Protein AF-A0A950W3W4-F1 (afdb_monomer)

pLDDT: mean 96.49, std 4.79, range [56.97, 98.94]

Radius of gyration: 19.3 Å; Cα contacts (8 Å, |Δi|>4): 597; chains: 1; bounding box: 73×34×59 Å

Sequence (271 aa):
MTRRLAVRKTYKLWIGGAFVRSESGRYDEADGVNFPRASRKDVRDAVAAARGAAAPWAARTPYNRGQILYRAAEALESRADSMRAPRDEVDACVDVLLHYAGWTDKLQPVLGGVNPVAAPFLSFSLPEPTGVVGVVAPDAPALLGLIAELAPTLAAGNVAVAIVSESEPLVGLDLAEVLGVSDVPGGVVNLLSGRRAELATALGAHRDLNAIVDAGADAELSAELDRLAAETIKRVRHGDAATSYDAAVGDALERMEAVTELKTAWHPVGA

Secondary structure (DSSP, 8-state):
---PPP------EEETTEEE--TT--EEEETTEEEE---HHHHHHHHHHHHHHHHHHHTS-HHHHHHHHHHHHHHHHTTGGGSSS-HHHHHHHHHHHHHHHHHTTTHHHHH-EEEP-SSSEEEEEEEEE-SEEEEE--SSSHHHHHHHHHHHHHHTT-EEEEE--SSSHHHHHHHHHHHHTTTPPTTSEEEE-S-HHHHHHHHHT-TT--EEEE-S--HHHHHHHHHHHHTTT-EEEE-PPP-SHHHHHTTHHHHHHTTEEEEEEEEE---

Foldseek 3Di:
DPDDDDDADEFAWAAQLDGHAAPVNDWDDDPRYIYHAHALVLLVRLLVSQQVCQVVLLPDQLLVLLQLLLLLLVLLVVCLVVAPAPSQLSPLLSLLSNLLSVCLNVLFVVVKDFDDDPAQWGKIKGWGFLEEEEEEFAQPPQQNSQSLLLSLNSSLRYAYEYEGHQNCLVNVSVSSVSSSRSPNGGSSYIYHYHDSLRSLLSNLLDLSHQEYEYQHPDPVSLVSSVVSCVVNVHQYHYDHRQNGSCSSCVCSSVSNVSRIDMDMDIHRHDD

Nearest PDB structures (foldseek):
  6mvs-assembly1_A  TM=8.750E-01  e=1.972E-22  Loktanella sp. 3ANDIMAR09
  4pxl-assembly1_A  TM=9.244E-01  e=1.105E-17  Zea mays
  5abm-assembly1_C  TM=9.101E-01  e=5.291E-18  Ovis aries
  2onm-assembly1_D  TM=9.301E-01  e=1.238E-17  Homo sapiens
  7swk-assembly1_A  TM=9.152E-01  e=2.442E-17  Klebsiella pneumoniae subsp. pneumoniae HS11286

Structure (mmCIF, N/CA/C/O backbone):
data_AF-A0A950W3W4-F1
#
_entry.id   AF-A0A950W3W4-F1
#
loop_
_atom_site.group_PDB
_atom_site.id
_atom_site.type_symbol
_atom_site.label_atom_id
_atom_site.label_alt_id
_atom_site.label_comp_id
_atom_site.label_asym_id
_atom_site.label_entity_id
_atom_site.label_seq_id
_atom_site.pdbx_PDB_ins_code
_atom_site.Cartn_x
_atom_site.Cartn_y
_atom_site.Cartn_z
_atom_site.occupancy
_atom_site.B_iso_or_equiv
_atom_site.auth_seq_id
_atom_site.auth_comp_id
_atom_site.auth_asym_id
_atom_site.auth_atom_id
_atom_site.pdbx_PDB_model_num
ATOM 1 N N . MET A 1 1 ? -43.001 7.353 22.421 1.00 56.97 1 MET A N 1
ATOM 2 C CA . MET A 1 1 ? -41.867 7.164 21.492 1.00 56.97 1 MET A CA 1
ATOM 3 C C . MET A 1 1 ? -41.103 5.921 21.915 1.00 56.97 1 MET A C 1
ATOM 5 O O . MET A 1 1 ? -40.529 5.910 22.996 1.00 56.97 1 MET A O 1
ATOM 9 N N . THR A 1 2 ? -41.164 4.847 21.131 1.00 62.41 2 THR A N 1
ATOM 10 C CA . THR A 1 2 ? -40.368 3.632 21.357 1.00 62.41 2 THR A CA 1
ATOM 11 C C . THR A 1 2 ? -38.890 3.960 21.141 1.00 62.41 2 THR A C 1
ATOM 13 O O . THR A 1 2 ? -38.507 4.470 20.090 1.00 62.41 2 THR A O 1
ATOM 16 N N . ARG A 1 3 ? -38.056 3.732 22.162 1.00 78.88 3 ARG A N 1
ATOM 17 C CA . ARG A 1 3 ? -36.614 4.011 22.117 1.00 78.88 3 ARG A CA 1
ATOM 18 C C . ARG A 1 3 ? -35.973 3.039 21.121 1.00 78.88 3 ARG A C 1
ATOM 20 O O . ARG A 1 3 ? -35.852 1.854 21.417 1.00 78.88 3 ARG A O 1
ATOM 27 N N . ARG A 1 4 ? -35.630 3.519 19.921 1.00 84.19 4 ARG A N 1
ATOM 28 C CA . ARG A 1 4 ? -34.949 2.716 18.894 1.00 84.19 4 ARG A CA 1
ATOM 29 C C . ARG A 1 4 ? -33.634 2.187 19.469 1.00 84.19 4 ARG A C 1
ATOM 31 O O . ARG A 1 4 ? -32.815 2.969 19.946 1.00 84.19 4 ARG A O 1
ATOM 38 N N . LEU A 1 5 ? -33.440 0.872 19.416 1.00 86.69 5 LEU A N 1
ATOM 39 C CA . LEU A 1 5 ? -32.172 0.245 19.780 1.00 86.69 5 LEU A CA 1
ATOM 40 C C . LEU A 1 5 ? -31.129 0.558 18.703 1.00 86.69 5 LEU A C 1
ATOM 42 O O . LEU A 1 5 ? -31.398 0.420 17.509 1.00 86.69 5 LEU A O 1
ATOM 46 N N . ALA A 1 6 ? -29.948 1.003 19.127 1.00 85.06 6 ALA A N 1
ATOM 47 C CA . ALA A 1 6 ? -28.841 1.262 18.220 1.00 85.06 6 ALA A CA 1
ATOM 48 C C . ALA A 1 6 ? -28.194 -0.065 17.800 1.00 85.06 6 ALA A C 1
ATOM 50 O O . ALA A 1 6 ? -27.749 -0.833 18.651 1.00 85.06 6 ALA A O 1
ATOM 51 N N . VAL A 1 7 ? -28.118 -0.317 16.492 1.00 86.94 7 VAL A N 1
ATOM 52 C CA . VAL A 1 7 ? -27.315 -1.406 15.920 1.00 86.94 7 VAL A CA 1
ATOM 53 C C . VAL A 1 7 ? -25.994 -0.793 15.480 1.00 86.94 7 VAL A C 1
ATOM 55 O O . VAL A 1 7 ? -25.963 -0.004 14.538 1.00 86.94 7 VAL A O 1
ATOM 58 N N . ARG A 1 8 ? -24.918 -1.092 16.210 1.00 85.94 8 ARG A N 1
ATOM 59 C CA . ARG A 1 8 ? -23.593 -0.515 15.955 1.00 85.94 8 ARG A CA 1
ATOM 60 C C . ARG A 1 8 ? -22.815 -1.359 14.943 1.00 85.94 8 ARG A C 1
ATOM 62 O O . ARG A 1 8 ? -22.915 -2.585 14.952 1.00 85.94 8 ARG A O 1
ATOM 69 N N . LYS A 1 9 ? -22.031 -0.698 14.087 1.00 88.12 9 LYS A N 1
ATOM 70 C CA . LYS A 1 9 ? -21.108 -1.353 13.147 1.00 88.12 9 LYS A CA 1
ATOM 71 C C . LYS A 1 9 ? -20.027 -2.098 13.937 1.00 88.12 9 LYS A C 1
ATOM 73 O O . LYS A 1 9 ? -19.522 -1.595 14.935 1.00 88.12 9 LYS A O 1
ATOM 78 N N . THR A 1 10 ? -19.671 -3.294 13.479 1.00 90.00 10 THR A N 1
ATOM 79 C CA . THR A 1 10 ? -18.470 -4.005 13.933 1.00 90.00 10 THR A CA 1
ATOM 80 C C . THR A 1 10 ? -17.499 -4.049 12.773 1.00 90.00 10 THR A C 1
ATOM 82 O O . THR A 1 10 ? -17.796 -4.653 11.735 1.00 90.00 10 THR A O 1
ATOM 85 N N . TYR A 1 11 ? -16.361 -3.392 12.956 1.00 96.75 11 TYR A N 1
ATOM 86 C CA . TYR A 1 11 ? -15.310 -3.351 11.958 1.00 96.75 11 TYR A CA 1
ATOM 87 C C . TYR A 1 11 ? -14.631 -4.717 11.830 1.00 96.75 11 TYR A C 1
ATOM 89 O O . TYR A 1 11 ? -14.693 -5.570 12.720 1.00 96.75 11 TYR A O 1
ATOM 97 N N . LYS A 1 12 ? -14.022 -4.938 10.671 1.00 98.00 12 LYS A N 1
ATOM 98 C CA . LYS A 1 12 ? -13.343 -6.175 10.289 1.00 98.00 12 LYS A CA 1
ATOM 99 C C . LYS A 1 12 ? -12.020 -5.816 9.625 1.00 98.00 12 LYS A C 1
ATOM 101 O O . LYS A 1 12 ? -11.875 -4.699 9.141 1.00 98.00 12 LYS A O 1
ATOM 106 N N . LEU A 1 13 ? -11.089 -6.760 9.604 1.00 98.62 13 LEU A N 1
ATOM 107 C CA . LEU A 1 13 ? -9.874 -6.644 8.808 1.00 98.62 13 LEU A CA 1
ATOM 108 C C . LEU A 1 13 ? -10.253 -6.759 7.329 1.00 98.62 13 LEU A C 1
ATOM 110 O O . LEU A 1 13 ? -11.270 -7.378 6.997 1.00 98.62 13 LEU A O 1
ATOM 114 N N . TRP A 1 14 ? -9.425 -6.208 6.451 1.00 98.75 14 TRP A N 1
ATOM 115 C CA . TRP A 1 14 ? -9.571 -6.379 5.009 1.00 98.75 14 TRP A CA 1
ATOM 116 C C . TRP A 1 14 ? -8.462 -7.299 4.519 1.00 98.75 14 TRP A C 1
ATOM 118 O O . TRP A 1 14 ? -7.305 -6.895 4.475 1.00 98.75 14 TRP A O 1
ATOM 128 N N . ILE A 1 15 ? -8.784 -8.552 4.209 1.00 98.81 15 ILE A N 1
ATOM 129 C CA . ILE A 1 15 ? -7.789 -9.549 3.792 1.00 98.81 15 ILE A CA 1
ATOM 130 C C . ILE A 1 15 ? -8.336 -10.308 2.591 1.00 98.81 15 ILE A C 1
ATOM 132 O O . ILE A 1 15 ? -9.473 -10.779 2.614 1.00 98.81 15 ILE A O 1
ATOM 136 N N . GLY A 1 16 ? -7.540 -10.417 1.526 1.00 98.31 16 GLY A N 1
ATOM 137 C CA . GLY A 1 16 ? -7.924 -11.193 0.346 1.00 98.31 16 GLY A CA 1
ATOM 138 C C . GLY A 1 16 ? -9.155 -10.650 -0.388 1.00 98.31 16 GLY A C 1
ATOM 139 O O . GLY A 1 16 ? -9.820 -11.405 -1.088 1.00 98.31 16 GLY A O 1
ATOM 140 N N . GLY A 1 17 ? -9.478 -9.360 -0.231 1.00 98.00 17 GLY A N 1
ATOM 141 C CA . GLY A 1 17 ? -10.684 -8.758 -0.813 1.00 98.00 17 GLY A CA 1
ATOM 142 C C . GLY A 1 17 ? -11.970 -9.017 -0.020 1.00 98.00 17 GLY A C 1
ATOM 143 O O . GLY A 1 17 ? -13.062 -8.871 -0.565 1.00 98.00 17 GLY A O 1
ATOM 144 N N . ALA A 1 18 ? -11.861 -9.438 1.243 1.00 98.12 18 ALA A N 1
ATOM 145 C CA . ALA A 1 18 ? -13.003 -9.717 2.103 1.00 98.12 18 ALA A CA 1
ATOM 146 C C . ALA A 1 18 ? -12.864 -9.071 3.487 1.00 98.12 18 ALA A C 1
ATOM 148 O O . ALA A 1 18 ? -11.771 -8.929 4.038 1.00 98.12 18 ALA A O 1
ATOM 149 N N . PHE A 1 19 ? -14.014 -8.751 4.084 1.00 98.25 19 PHE A N 1
ATOM 150 C CA . PHE A 1 19 ? -14.111 -8.313 5.473 1.00 98.25 19 PHE A CA 1
ATOM 151 C C . PHE A 1 19 ? -14.060 -9.522 6.417 1.00 98.25 19 PHE A C 1
ATOM 153 O O . PHE A 1 19 ? -15.062 -10.228 6.583 1.00 98.25 19 PHE A O 1
ATOM 160 N N . VAL A 1 20 ? -12.924 -9.739 7.079 1.00 97.81 20 VAL A N 1
ATOM 161 C CA . VAL A 1 20 ? -12.684 -10.904 7.947 1.00 97.81 20 VAL A CA 1
ATOM 162 C C . VAL A 1 20 ? -12.530 -10.517 9.419 1.00 97.81 20 VAL A C 1
ATOM 164 O O . VAL A 1 20 ? -12.106 -9.417 9.769 1.00 97.81 20 VAL A O 1
ATOM 167 N N . ARG A 1 21 ? -12.912 -11.420 10.323 1.00 97.06 21 ARG A N 1
ATOM 168 C CA . ARG A 1 21 ? -12.632 -11.245 11.757 1.00 97.06 21 ARG A CA 1
ATOM 169 C C . ARG A 1 21 ? -11.159 -11.562 12.024 1.00 97.06 21 ARG A C 1
ATOM 171 O O . ARG A 1 21 ? -10.604 -12.404 11.330 1.00 97.06 21 ARG A O 1
ATOM 178 N N . SER A 1 22 ? -10.578 -10.932 13.047 1.00 97.00 22 SER A N 1
ATOM 179 C CA . SER A 1 22 ? -9.282 -11.360 13.595 1.00 97.00 22 SER A CA 1
ATOM 180 C C . SER A 1 22 ? -9.388 -12.814 14.046 1.00 97.00 22 SER A C 1
ATOM 182 O O . SER A 1 22 ? -10.348 -13.171 14.740 1.00 97.00 22 SER A O 1
ATOM 184 N N . GLU A 1 23 ? -8.421 -13.641 13.668 1.00 95.56 23 GLU A N 1
ATOM 185 C CA . GLU A 1 23 ? -8.397 -15.057 14.029 1.00 95.56 23 GLU A CA 1
ATOM 186 C C . GLU A 1 23 ? -8.360 -15.257 15.545 1.00 95.56 23 GLU A C 1
ATOM 188 O O . GLU A 1 23 ? -9.055 -16.122 16.074 1.00 95.56 23 GLU A O 1
ATOM 193 N N . SER A 1 24 ? -7.652 -14.378 16.256 1.00 94.50 24 SER A N 1
ATOM 194 C CA . SER A 1 24 ? -7.578 -14.411 17.719 1.00 94.50 24 SER A CA 1
ATOM 195 C C . SER A 1 24 ? -8.898 -14.061 18.420 1.00 94.50 24 SER A C 1
ATOM 197 O O . SER A 1 24 ? -9.004 -14.202 19.637 1.00 94.50 24 SER A O 1
ATOM 199 N N . GLY A 1 25 ? -9.882 -13.521 17.691 1.00 95.12 25 GLY A N 1
ATOM 200 C CA . GLY A 1 25 ? -11.130 -12.992 18.247 1.00 95.12 25 GLY A CA 1
ATOM 201 C C . GLY A 1 25 ? -10.965 -11.728 19.101 1.00 95.12 25 GLY A C 1
ATOM 202 O O . GLY A 1 25 ? -11.964 -11.188 19.578 1.00 95.12 25 GLY A O 1
ATOM 203 N N . ARG A 1 26 ? -9.730 -11.236 19.290 1.00 96.31 26 ARG A N 1
ATOM 204 C CA . ARG A 1 26 ? -9.437 -10.018 20.053 1.00 96.31 26 ARG A CA 1
ATOM 205 C C . ARG A 1 26 ? -9.972 -8.790 19.319 1.00 96.31 26 ARG A C 1
ATOM 207 O O . ARG A 1 26 ? -9.899 -8.693 18.091 1.00 96.31 26 ARG A O 1
ATOM 214 N N . TYR A 1 27 ? -10.467 -7.832 20.087 1.00 96.31 27 TYR A N 1
ATOM 215 C CA . TYR A 1 27 ? -10.957 -6.554 19.592 1.00 96.31 27 TYR A CA 1
ATOM 216 C C . TYR A 1 27 ? -10.606 -5.438 20.575 1.00 96.31 27 TYR A C 1
ATOM 218 O O . TYR A 1 27 ? -10.338 -5.697 21.748 1.00 96.31 27 TYR A O 1
ATOM 226 N N . ASP A 1 28 ? -10.619 -4.218 20.061 1.00 96.19 28 ASP A N 1
ATOM 227 C CA . ASP A 1 28 ? -10.525 -2.962 20.796 1.00 96.19 28 ASP A CA 1
ATOM 228 C C . ASP A 1 28 ? -11.729 -2.078 20.432 1.00 96.19 28 ASP A C 1
ATOM 230 O O . ASP A 1 28 ? -12.528 -2.432 19.557 1.00 96.19 28 ASP A O 1
ATOM 234 N N . GLU A 1 29 ? -11.887 -0.950 21.121 1.00 95.31 29 GLU A N 1
ATOM 235 C CA . GLU A 1 29 ? -12.996 -0.014 20.918 1.00 95.31 29 GLU A CA 1
ATOM 236 C C . GLU A 1 29 ? -12.467 1.385 20.579 1.00 95.31 29 GLU A C 1
ATOM 238 O O . GLU A 1 29 ? -11.544 1.879 21.225 1.00 95.31 29 GLU A O 1
ATOM 243 N N . ALA A 1 30 ? -13.073 2.019 19.577 1.00 94.50 30 ALA A N 1
ATOM 244 C CA . ALA A 1 30 ? -12.891 3.427 19.231 1.00 94.50 30 ALA A CA 1
ATOM 245 C C . ALA A 1 30 ? -14.262 4.001 18.852 1.00 94.50 30 ALA A C 1
ATOM 247 O O . ALA A 1 30 ? -15.071 3.293 18.256 1.00 94.50 30 ALA A O 1
ATOM 248 N N . ASP A 1 31 ? -14.573 5.241 19.232 1.00 91.12 31 ASP A N 1
ATOM 249 C CA . ASP A 1 31 ? -15.867 5.897 18.959 1.00 91.12 31 ASP A CA 1
ATOM 250 C C . ASP A 1 31 ? -17.116 5.057 19.304 1.00 91.12 31 ASP A C 1
ATOM 252 O O . ASP A 1 31 ? -18.150 5.112 18.629 1.00 91.12 31 ASP A O 1
ATOM 256 N N . GLY A 1 32 ? -17.036 4.230 20.350 1.00 90.69 32 GLY A N 1
ATOM 257 C CA . GLY A 1 32 ? -18.138 3.362 20.765 1.00 90.69 32 GLY A CA 1
ATOM 258 C C . GLY A 1 32 ? -18.396 2.156 19.852 1.00 90.69 32 GLY A C 1
ATOM 259 O O . GLY A 1 32 ? -19.456 1.526 19.979 1.00 90.69 32 GLY A O 1
ATOM 260 N N . VAL A 1 33 ? -17.491 1.843 18.918 1.00 94.12 33 VAL A N 1
ATOM 261 C CA . VAL A 1 33 ? -17.569 0.692 18.007 1.00 94.12 33 VAL A CA 1
ATOM 262 C C . VAL A 1 33 ? -16.351 -0.220 18.147 1.00 94.12 33 VAL A C 1
ATOM 264 O O . VAL A 1 33 ? -15.226 0.229 18.345 1.00 94.12 33 VAL A O 1
ATOM 267 N N . ASN A 1 34 ? -16.581 -1.527 18.004 1.00 95.81 34 ASN A N 1
ATOM 268 C CA . ASN A 1 34 ? -15.515 -2.521 18.083 1.00 95.81 34 ASN A CA 1
ATOM 269 C C . ASN A 1 34 ? -14.765 -2.623 16.751 1.00 95.81 34 ASN A C 1
ATOM 271 O O . ASN A 1 34 ? -15.397 -2.730 15.689 1.00 95.81 34 ASN A O 1
ATOM 275 N N . PHE A 1 35 ? -13.440 -2.714 16.827 1.00 97.25 35 PHE A N 1
ATOM 276 C CA . PHE A 1 35 ? -12.567 -3.066 15.713 1.00 97.25 35 PHE A CA 1
ATOM 277 C C . PHE A 1 35 ? -11.616 -4.210 16.092 1.00 97.25 35 PHE A C 1
ATOM 279 O O . PHE A 1 35 ? -11.318 -4.407 17.270 1.00 97.25 35 PHE A O 1
ATOM 286 N N . PRO A 1 36 ? -11.159 -5.024 15.128 1.00 97.69 36 PRO A N 1
ATOM 287 C CA . PRO A 1 36 ? -10.356 -6.196 15.438 1.00 97.69 36 PRO A CA 1
ATOM 288 C C . PRO A 1 36 ? -8.949 -5.794 15.875 1.00 97.69 36 PRO A C 1
ATOM 290 O O . PRO A 1 36 ? -8.308 -4.958 15.239 1.00 97.69 36 PRO A O 1
ATOM 293 N N . ARG A 1 37 ? -8.424 -6.475 16.892 1.00 97.88 37 ARG A N 1
ATOM 294 C CA . ARG A 1 37 ? -6.991 -6.478 17.179 1.00 97.88 37 ARG A CA 1
ATOM 295 C C . ARG A 1 37 ? -6.386 -7.663 16.435 1.00 97.88 37 ARG A C 1
ATOM 297 O O . ARG A 1 37 ? -6.547 -8.814 16.858 1.00 97.88 37 ARG A O 1
ATOM 304 N N . ALA A 1 38 ? -5.755 -7.395 15.297 1.00 98.50 38 ALA A N 1
ATOM 305 C CA . ALA A 1 38 ? -5.080 -8.416 14.510 1.00 98.50 38 ALA A CA 1
ATOM 306 C C . ALA A 1 38 ? -3.991 -9.113 15.341 1.00 98.50 38 ALA A C 1
ATOM 308 O O . ALA A 1 38 ? -3.485 -8.599 16.343 1.00 98.50 38 ALA A O 1
ATOM 309 N N . SER A 1 39 ? -3.672 -10.332 14.942 1.00 98.25 39 SER A N 1
ATOM 310 C CA . SER A 1 39 ? -2.653 -11.185 15.532 1.00 98.25 39 SER A CA 1
ATOM 311 C C . SER A 1 39 ? -1.561 -11.495 14.514 1.00 98.25 39 SER A C 1
ATOM 313 O O . SER A 1 39 ? -1.711 -11.284 13.308 1.00 98.25 39 SER A O 1
ATOM 315 N N . ARG A 1 40 ? -0.482 -12.126 14.979 1.00 98.12 40 ARG A N 1
ATOM 316 C CA . ARG A 1 40 ? 0.534 -12.706 14.091 1.00 98.12 40 ARG A CA 1
ATOM 317 C C . ARG A 1 40 ? -0.045 -13.691 13.062 1.00 98.12 40 ARG A C 1
ATOM 319 O O . ARG A 1 40 ? 0.532 -13.855 11.987 1.00 98.12 40 ARG A O 1
ATOM 326 N N . LYS A 1 41 ? -1.153 -14.380 13.369 1.00 98.31 41 LYS A N 1
ATOM 327 C CA . LYS A 1 41 ? -1.811 -15.255 12.390 1.00 98.31 41 LYS A CA 1
ATOM 328 C C . LYS A 1 41 ? -2.504 -14.446 11.294 1.00 98.31 41 LYS A C 1
ATOM 330 O O . LYS A 1 41 ? -2.334 -14.792 10.132 1.00 98.31 41 LYS A O 1
ATOM 335 N N . ASP A 1 42 ? -3.166 -13.348 11.637 1.00 98.75 42 ASP A N 1
ATOM 336 C CA . ASP A 1 42 ? -3.784 -12.460 10.645 1.00 98.75 42 ASP A CA 1
ATOM 337 C C . ASP A 1 42 ? -2.736 -11.832 9.713 1.00 98.75 42 ASP A C 1
ATOM 339 O O . ASP A 1 42 ? -2.960 -11.761 8.508 1.00 98.75 42 ASP A O 1
ATOM 343 N N . VAL A 1 43 ? -1.554 -11.469 10.237 1.00 98.81 43 VAL A N 1
ATOM 344 C CA . VAL A 1 43 ? -0.409 -11.026 9.413 1.00 98.81 43 VAL A CA 1
ATOM 345 C C . VAL A 1 43 ? -0.020 -12.096 8.393 1.00 98.81 43 VAL A C 1
ATOM 347 O O . VAL A 1 43 ? 0.131 -11.802 7.211 1.00 98.81 43 VAL A O 1
ATOM 350 N N . ARG A 1 44 ? 0.109 -13.355 8.826 1.00 98.69 44 ARG A N 1
ATOM 351 C CA . ARG A 1 44 ? 0.451 -14.478 7.940 1.00 98.69 44 ARG A CA 1
ATOM 352 C C . ARG A 1 44 ? -0.607 -14.697 6.860 1.00 98.69 44 ARG A C 1
ATOM 354 O O . ARG A 1 44 ? -0.261 -14.907 5.703 1.00 98.69 44 ARG A O 1
ATOM 361 N N . ASP A 1 45 ? -1.880 -14.649 7.242 1.00 98.81 45 ASP A N 1
ATOM 362 C CA . ASP A 1 45 ? -2.999 -14.856 6.326 1.00 98.81 45 ASP A CA 1
ATOM 363 C C . ASP A 1 45 ? -3.082 -13.696 5.306 1.00 98.81 45 ASP A C 1
ATOM 365 O O . ASP A 1 45 ? -3.300 -13.935 4.117 1.00 98.81 45 ASP A O 1
ATOM 369 N N . ALA A 1 46 ? -2.794 -12.458 5.730 1.00 98.88 46 ALA A N 1
ATOM 370 C CA . ALA A 1 46 ? -2.674 -11.295 4.849 1.00 98.88 46 ALA A CA 1
ATOM 371 C C . ALA A 1 46 ? -1.487 -11.395 3.882 1.00 98.88 46 ALA A C 1
ATOM 373 O O . ALA A 1 46 ? -1.653 -11.144 2.688 1.00 98.88 46 ALA A O 1
ATOM 374 N N . VAL A 1 47 ? -0.309 -11.813 4.355 1.00 98.88 47 VAL A N 1
ATOM 375 C CA . VAL A 1 47 ? 0.863 -12.019 3.489 1.00 98.88 47 VAL A CA 1
ATOM 376 C C . VAL A 1 47 ? 0.618 -13.152 2.493 1.00 98.88 47 VAL A C 1
ATOM 378 O O . VAL A 1 47 ? 0.980 -13.016 1.327 1.00 98.88 47 VAL A O 1
ATOM 381 N N . ALA A 1 48 ? -0.042 -14.239 2.898 1.00 98.81 48 ALA A N 1
ATOM 382 C CA . ALA A 1 48 ? -0.409 -15.321 1.986 1.00 98.81 48 ALA A CA 1
ATOM 383 C C . ALA A 1 48 ? -1.376 -14.843 0.887 1.00 98.81 48 ALA A C 1
ATOM 385 O O . ALA A 1 48 ? -1.168 -15.148 -0.291 1.00 98.81 48 ALA A O 1
ATOM 386 N N . ALA A 1 49 ? -2.392 -14.050 1.248 1.00 98.88 49 ALA A N 1
ATOM 387 C CA . ALA A 1 49 ? -3.311 -13.445 0.286 1.00 98.88 49 ALA A CA 1
ATOM 388 C C . ALA A 1 49 ? -2.583 -12.493 -0.679 1.00 98.88 49 ALA A C 1
ATOM 390 O O . ALA A 1 49 ? -2.766 -12.588 -1.894 1.00 98.88 49 ALA A O 1
ATOM 391 N N . ALA A 1 50 ? -1.707 -11.632 -0.155 1.00 98.88 50 ALA A N 1
ATOM 392 C CA . ALA A 1 50 ? -0.882 -10.742 -0.963 1.00 98.88 50 ALA A CA 1
ATOM 393 C C . ALA A 1 50 ? 0.027 -11.525 -1.916 1.00 98.88 50 ALA A C 1
ATOM 395 O O . ALA A 1 50 ? 0.038 -11.274 -3.119 1.00 98.88 50 ALA A O 1
ATOM 396 N N . ARG A 1 51 ? 0.726 -12.550 -1.423 1.00 98.69 51 ARG A N 1
ATOM 397 C CA . ARG A 1 51 ? 1.605 -13.395 -2.239 1.00 98.69 51 ARG A CA 1
ATOM 398 C C . ARG A 1 51 ? 0.857 -14.050 -3.401 1.00 98.69 51 ARG A C 1
ATOM 400 O O . ARG A 1 51 ? 1.392 -14.082 -4.507 1.00 98.69 51 ARG A O 1
ATOM 407 N N . GLY A 1 52 ? -0.370 -14.521 -3.170 1.00 98.62 52 GLY A N 1
ATOM 408 C CA . GLY A 1 52 ? -1.235 -15.063 -4.223 1.00 98.62 52 GLY A CA 1
ATOM 409 C C . GLY A 1 52 ? -1.654 -14.027 -5.275 1.00 98.62 52 GLY A C 1
ATOM 410 O O . GLY A 1 52 ? -1.813 -14.373 -6.445 1.00 98.62 52 GLY A O 1
ATOM 411 N N . ALA A 1 53 ? -1.785 -12.756 -4.886 1.00 98.69 53 ALA A N 1
ATOM 412 C CA . ALA A 1 53 ? -2.169 -11.656 -5.770 1.00 98.69 53 ALA A CA 1
ATOM 413 C C . ALA A 1 53 ? -0.985 -10.987 -6.496 1.00 98.69 53 ALA A C 1
ATOM 415 O O . ALA A 1 53 ? -1.200 -10.349 -7.527 1.00 98.69 53 ALA A O 1
ATOM 416 N N . ALA A 1 54 ? 0.249 -11.147 -6.002 1.00 98.69 54 ALA A N 1
ATOM 417 C CA . ALA A 1 54 ? 1.428 -10.418 -6.478 1.00 98.69 54 ALA A CA 1
ATOM 418 C C . ALA A 1 54 ? 1.696 -10.605 -7.980 1.00 98.69 54 ALA A C 1
ATOM 420 O O . ALA A 1 54 ? 1.742 -9.630 -8.727 1.00 98.69 54 ALA A O 1
ATOM 421 N N . ALA A 1 55 ? 1.827 -11.853 -8.444 1.00 98.44 55 ALA A N 1
ATOM 422 C CA . ALA A 1 55 ? 2.109 -12.123 -9.855 1.00 98.44 55 ALA A CA 1
ATOM 423 C C . ALA A 1 55 ? 0.941 -11.725 -10.786 1.00 98.44 55 ALA A C 1
ATOM 425 O O . ALA A 1 55 ? 1.197 -11.038 -11.776 1.00 98.44 55 ALA A O 1
ATOM 426 N N . PRO A 1 56 ? -0.335 -12.062 -10.489 1.00 98.44 56 PRO A N 1
ATOM 427 C CA . PRO A 1 56 ? -1.467 -11.583 -11.286 1.00 98.44 56 PRO A CA 1
ATOM 428 C C . PRO A 1 56 ? -1.589 -10.054 -11.353 1.00 98.44 56 PRO A C 1
ATOM 430 O O . PRO A 1 56 ? -1.956 -9.522 -12.398 1.00 98.44 56 PRO A O 1
ATOM 433 N N . TRP A 1 57 ? -1.295 -9.342 -10.261 1.00 98.69 57 TRP A N 1
ATOM 434 C CA . TRP A 1 57 ? -1.327 -7.878 -10.228 1.00 98.69 57 TRP A CA 1
ATOM 435 C C . TRP A 1 57 ? -0.196 -7.260 -11.054 1.00 98.69 57 TRP A C 1
ATOM 437 O O . TRP A 1 57 ? -0.460 -6.411 -11.907 1.00 98.69 57 TRP A O 1
ATOM 447 N N . ALA A 1 58 ? 1.037 -7.741 -10.878 1.00 98.06 58 ALA A N 1
ATOM 448 C CA . ALA A 1 58 ? 2.195 -7.299 -11.652 1.00 98.06 58 ALA A CA 1
ATOM 449 C C . ALA A 1 58 ? 2.020 -7.546 -13.163 1.00 98.06 58 ALA A C 1
ATOM 451 O O . ALA A 1 58 ? 2.451 -6.729 -13.976 1.00 98.06 58 ALA A O 1
ATOM 452 N N . ALA A 1 59 ? 1.345 -8.638 -13.542 1.00 97.88 59 ALA A N 1
ATOM 453 C CA . ALA A 1 59 ? 1.077 -8.997 -14.935 1.00 97.88 59 ALA A CA 1
ATOM 454 C C . ALA A 1 59 ? -0.011 -8.144 -15.615 1.00 97.88 59 ALA A C 1
ATOM 456 O O . ALA A 1 59 ? -0.137 -8.183 -16.842 1.00 97.88 59 ALA A O 1
ATOM 457 N N . ARG A 1 60 ? -0.813 -7.376 -14.861 1.00 98.25 60 ARG A N 1
ATOM 458 C CA . ARG A 1 60 ? -1.767 -6.429 -15.462 1.00 98.25 60 ARG A CA 1
ATOM 459 C C . ARG A 1 60 ? -1.013 -5.349 -16.223 1.00 98.25 60 ARG A C 1
ATOM 461 O O . ARG A 1 60 ? 0.056 -4.907 -15.805 1.00 98.25 60 ARG A O 1
ATOM 468 N N . THR A 1 61 ? -1.600 -4.876 -17.320 1.00 97.88 61 THR A N 1
ATOM 469 C CA . THR A 1 61 ? -1.019 -3.750 -18.053 1.00 97.88 61 THR A CA 1
ATOM 470 C C . THR A 1 61 ? -0.956 -2.513 -17.151 1.00 97.88 61 THR A C 1
ATOM 472 O O . THR A 1 61 ? -1.855 -2.320 -16.324 1.00 97.88 61 THR A O 1
ATOM 475 N N . PRO A 1 62 ? 0.058 -1.646 -17.322 1.00 97.06 62 PRO A N 1
ATOM 476 C CA . PRO A 1 62 ? 0.125 -0.360 -16.635 1.00 97.06 62 PRO A CA 1
ATOM 477 C C . PRO A 1 62 ? -1.187 0.425 -16.694 1.00 97.06 62 PRO A C 1
ATOM 479 O O . PRO A 1 62 ? -1.733 0.792 -15.659 1.00 97.06 62 PRO A O 1
ATOM 482 N N . TYR A 1 63 ? -1.767 0.541 -17.894 1.00 98.00 63 TYR A N 1
ATOM 483 C CA . TYR A 1 63 ? -3.064 1.180 -18.112 1.00 98.00 63 TYR A CA 1
ATOM 484 C C . TYR A 1 63 ? -4.172 0.591 -17.229 1.00 98.00 63 TYR A C 1
ATOM 486 O O . TYR A 1 63 ? -4.929 1.329 -16.605 1.00 98.00 63 TYR A O 1
ATOM 494 N N . ASN A 1 64 ? -4.264 -0.740 -17.135 1.00 98.44 64 ASN A N 1
ATOM 495 C CA . ASN A 1 64 ? -5.288 -1.379 -16.319 1.00 98.44 64 ASN A CA 1
ATOM 496 C C . ASN A 1 64 ? -5.090 -1.125 -14.814 1.00 98.44 64 ASN A C 1
ATOM 498 O O . ASN A 1 64 ? -6.078 -0.895 -14.119 1.00 98.44 64 ASN A O 1
ATOM 502 N N . ARG A 1 65 ? -3.844 -1.107 -14.315 1.00 98.38 65 ARG A N 1
ATOM 503 C CA . ARG A 1 65 ? -3.566 -0.705 -12.924 1.00 98.38 65 ARG A CA 1
ATOM 504 C C . ARG A 1 65 ? -3.958 0.753 -12.679 1.00 98.38 65 ARG A C 1
ATOM 506 O O . ARG A 1 65 ? -4.596 1.040 -11.670 1.00 98.38 65 ARG A O 1
ATOM 513 N N . GLY A 1 66 ? -3.651 1.642 -13.625 1.00 98.62 66 GLY A N 1
ATOM 514 C CA . GLY A 1 66 ? -4.029 3.055 -13.561 1.00 98.62 66 GLY A CA 1
ATOM 515 C C . GLY A 1 66 ? -5.542 3.245 -13.493 1.00 98.62 66 GLY A C 1
ATOM 516 O O . GLY A 1 66 ? -6.024 3.994 -12.652 1.00 98.62 66 GLY A O 1
ATOM 517 N N . GLN A 1 67 ? -6.309 2.504 -14.299 1.00 98.75 67 GLN A N 1
ATOM 518 C CA . GLN A 1 67 ? -7.775 2.535 -14.240 1.00 98.75 67 GLN A CA 1
ATOM 519 C C . GLN A 1 67 ? -8.320 2.101 -12.874 1.00 98.75 67 GLN A C 1
ATOM 521 O O . GLN A 1 67 ? -9.254 2.718 -12.381 1.00 98.75 67 GLN A O 1
ATOM 526 N N . ILE A 1 68 ? -7.734 1.086 -12.236 1.00 98.75 68 ILE A N 1
ATOM 527 C CA . ILE A 1 68 ? -8.170 0.624 -10.907 1.00 98.75 68 ILE A CA 1
ATOM 528 C C . ILE A 1 68 ? -7.869 1.674 -9.828 1.00 98.75 68 ILE A C 1
ATOM 530 O O . ILE A 1 68 ? -8.727 1.951 -8.994 1.00 98.75 68 ILE A O 1
ATOM 534 N N . LEU A 1 69 ? -6.695 2.314 -9.867 1.00 98.75 69 LEU A N 1
ATOM 535 C CA . LEU A 1 69 ? -6.382 3.426 -8.959 1.00 98.75 69 LEU A CA 1
ATOM 536 C C . LEU A 1 69 ? -7.306 4.631 -9.189 1.00 98.75 69 LEU A C 1
ATOM 538 O O . LEU A 1 69 ? -7.775 5.236 -8.229 1.00 98.75 69 LEU A O 1
ATOM 542 N N . TYR A 1 70 ? -7.634 4.927 -10.447 1.00 98.75 70 TYR A N 1
ATOM 543 C CA . TYR A 1 70 ? -8.605 5.962 -10.796 1.00 98.75 70 TYR A CA 1
ATOM 544 C C . TYR A 1 70 ? -10.004 5.633 -10.250 1.00 98.75 70 TYR A C 1
ATOM 546 O O . TYR A 1 70 ? -10.641 6.488 -9.643 1.00 98.75 70 TYR A O 1
ATOM 554 N N . ARG A 1 71 ? -10.465 4.378 -10.382 1.00 98.69 71 ARG A N 1
ATOM 555 C CA . ARG A 1 71 ? -11.728 3.914 -9.778 1.00 98.69 71 ARG A CA 1
ATOM 556 C C . ARG A 1 71 ? -11.722 4.034 -8.256 1.00 98.69 71 ARG A C 1
ATOM 558 O O . ARG A 1 71 ? -12.741 4.411 -7.687 1.00 98.69 71 ARG A O 1
ATOM 565 N N . ALA A 1 72 ? -10.591 3.763 -7.604 1.00 98.75 72 ALA A N 1
ATOM 566 C CA . ALA A 1 72 ? -10.450 3.974 -6.165 1.00 98.75 72 ALA A CA 1
ATOM 567 C C . ALA A 1 72 ? -10.596 5.449 -5.773 1.00 98.75 72 ALA A C 1
ATOM 569 O O . ALA A 1 72 ? -11.252 5.741 -4.774 1.00 98.75 72 ALA A O 1
ATOM 570 N N . ALA A 1 73 ? -10.055 6.368 -6.578 1.00 98.81 73 ALA A N 1
ATOM 571 C CA . ALA A 1 73 ? -10.242 7.803 -6.383 1.00 98.81 73 ALA A CA 1
ATOM 572 C C . ALA A 1 73 ? -11.720 8.208 -6.537 1.00 98.81 73 ALA A C 1
ATOM 574 O O . ALA A 1 73 ? -12.265 8.864 -5.655 1.00 98.81 73 ALA A O 1
ATOM 575 N N . GLU A 1 74 ? -12.401 7.752 -7.596 1.00 98.69 74 GLU A N 1
ATOM 576 C CA . GLU A 1 74 ? -13.837 8.011 -7.805 1.00 98.69 74 GLU A CA 1
ATOM 577 C C . GLU A 1 74 ? -14.700 7.472 -6.653 1.00 98.69 74 GLU A C 1
ATOM 579 O O . GLU A 1 74 ? -15.619 8.142 -6.175 1.00 98.69 74 GLU A O 1
ATOM 584 N N . ALA A 1 75 ? -14.414 6.250 -6.196 1.00 98.56 75 ALA A N 1
ATOM 585 C CA . ALA A 1 75 ? -15.139 5.626 -5.101 1.00 98.56 75 ALA A CA 1
ATOM 586 C C . ALA A 1 75 ? -14.909 6.362 -3.774 1.00 98.56 75 ALA A C 1
ATOM 588 O O . ALA A 1 75 ? -15.863 6.529 -3.008 1.00 98.56 75 ALA A O 1
ATOM 589 N N . LEU A 1 76 ? -13.682 6.826 -3.514 1.00 98.62 76 LEU A N 1
ATOM 590 C CA . LEU A 1 76 ? -13.365 7.637 -2.341 1.00 98.62 76 LEU A CA 1
ATOM 591 C C . LEU A 1 76 ? -14.092 8.987 -2.392 1.00 98.62 76 LEU A C 1
ATOM 593 O O . LEU A 1 76 ? -14.779 9.327 -1.431 1.00 98.62 76 LEU A O 1
ATOM 597 N N . GLU A 1 77 ? -14.029 9.689 -3.527 1.00 98.50 77 GLU A N 1
ATOM 598 C CA . GLU A 1 77 ? -14.714 10.971 -3.753 1.00 98.50 77 GLU A CA 1
ATOM 599 C C . GLU A 1 77 ? -16.223 10.843 -3.510 1.00 98.50 77 GLU A C 1
ATOM 601 O O . GLU A 1 77 ? -16.815 11.605 -2.747 1.00 98.50 77 GLU A O 1
ATOM 606 N N . SER A 1 78 ? -16.852 9.803 -4.069 1.00 97.94 78 SER A N 1
ATOM 607 C CA . SER A 1 78 ? -18.294 9.561 -3.905 1.00 97.94 78 SER A CA 1
ATOM 608 C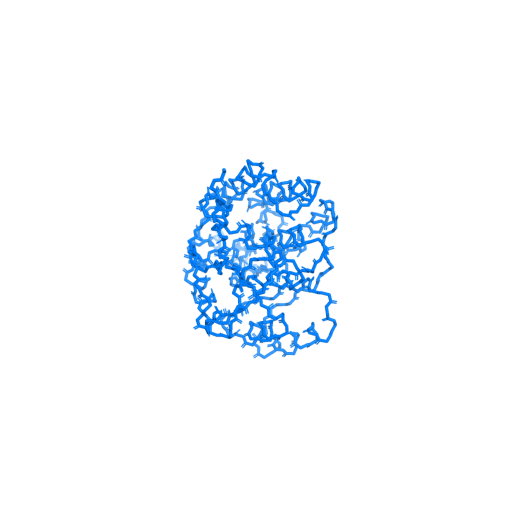 C . SER A 1 78 ? -18.728 9.329 -2.451 1.00 97.94 78 SER A C 1
ATOM 610 O O . SER A 1 78 ? -19.914 9.419 -2.126 1.00 97.94 78 SER A O 1
ATOM 612 N N . ARG A 1 79 ? -17.771 9.005 -1.577 1.00 96.62 79 ARG A N 1
ATOM 613 C CA . ARG A 1 79 ? -17.977 8.680 -0.166 1.00 96.62 79 ARG A CA 1
ATOM 614 C C . ARG A 1 79 ? -17.339 9.696 0.771 1.0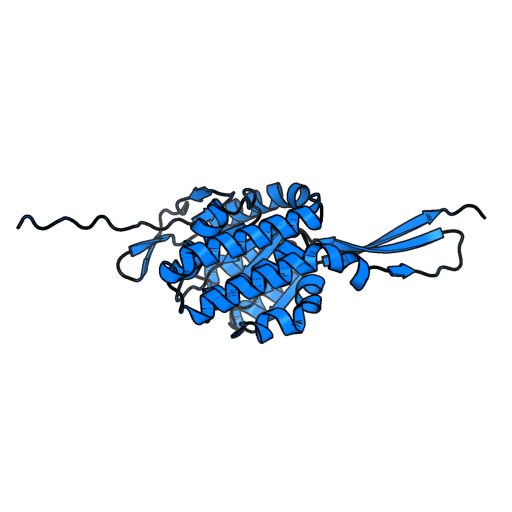0 96.62 79 ARG A C 1
ATOM 616 O O . ARG A 1 79 ? -17.379 9.457 1.978 1.00 96.62 79 ARG A O 1
ATOM 623 N N . ALA A 1 80 ? -16.797 10.800 0.261 1.00 97.25 80 ALA A N 1
ATOM 624 C CA . ALA A 1 80 ? -15.973 11.718 1.036 1.00 97.25 80 ALA A CA 1
ATOM 625 C C . ALA A 1 80 ? -16.664 12.212 2.316 1.00 97.25 80 ALA A C 1
ATOM 627 O O . ALA A 1 80 ? -16.093 12.120 3.398 1.00 97.25 80 ALA A O 1
ATOM 628 N N . ASP A 1 81 ? -17.944 12.581 2.229 1.00 96.50 81 ASP A N 1
ATOM 629 C CA . ASP A 1 81 ? -18.728 13.063 3.378 1.00 96.50 81 ASP A CA 1
ATOM 630 C C . ASP A 1 81 ? -19.032 11.975 4.430 1.00 96.50 81 ASP A C 1
ATOM 632 O O . ASP A 1 81 ? -19.479 12.273 5.537 1.00 96.50 81 ASP A O 1
ATOM 636 N N . SER A 1 82 ? -18.834 10.698 4.084 1.00 94.44 82 SER A N 1
ATOM 637 C CA . SER A 1 82 ? -19.027 9.550 4.981 1.00 94.44 82 SER A CA 1
ATOM 638 C C . SER A 1 82 ? -17.731 9.042 5.613 1.00 94.44 82 SER A C 1
ATOM 640 O O . SER A 1 82 ? -17.786 8.184 6.499 1.00 94.44 82 SER A O 1
ATOM 642 N N . MET A 1 83 ? -16.579 9.539 5.155 1.00 96.75 83 MET A N 1
ATOM 643 C CA . MET A 1 83 ? -15.281 9.170 5.705 1.00 96.75 83 MET A CA 1
ATOM 644 C C . MET A 1 83 ? -15.087 9.800 7.085 1.00 96.75 83 MET A C 1
ATOM 646 O O . MET A 1 83 ? -15.583 10.883 7.380 1.00 96.75 83 MET A O 1
ATOM 650 N N . ARG A 1 84 ? -14.329 9.114 7.944 1.00 95.38 84 ARG A N 1
ATOM 651 C CA . ARG A 1 84 ? -13.967 9.595 9.288 1.00 95.38 84 ARG A CA 1
ATOM 652 C C . ARG A 1 84 ? -12.743 10.516 9.306 1.00 95.38 84 ARG A C 1
ATOM 654 O O . ARG A 1 84 ? -12.199 10.759 10.373 1.00 95.38 84 ARG A O 1
ATOM 661 N N . ALA A 1 85 ? -12.317 10.998 8.145 1.00 96.50 85 ALA A N 1
ATOM 662 C CA . ALA A 1 85 ? -11.214 11.936 7.996 1.00 96.50 85 ALA A CA 1
ATOM 663 C C . ALA A 1 85 ? -11.759 13.338 7.658 1.00 96.50 85 ALA A C 1
ATOM 665 O O . ALA A 1 85 ? -12.851 13.440 7.086 1.00 96.50 85 ALA A O 1
ATOM 666 N N . PRO A 1 86 ? -11.030 14.417 7.990 1.00 97.06 86 PRO A N 1
ATOM 667 C CA . PRO A 1 86 ? -11.326 15.762 7.510 1.00 97.06 86 PRO A CA 1
ATOM 668 C C . PRO A 1 86 ? -11.504 15.806 5.986 1.00 97.06 86 PRO A C 1
ATOM 670 O O . PRO A 1 86 ? -10.826 15.091 5.250 1.00 97.06 86 PRO A O 1
ATOM 673 N N . ARG A 1 87 ? -12.428 16.646 5.501 1.00 97.44 87 ARG A N 1
ATOM 674 C CA . ARG A 1 87 ? -12.768 16.707 4.069 1.00 97.44 87 ARG A CA 1
ATOM 675 C C . ARG A 1 87 ? -11.553 17.046 3.201 1.00 97.44 87 ARG A C 1
ATOM 677 O O . ARG A 1 87 ? -11.366 16.423 2.167 1.00 97.44 87 ARG A O 1
ATOM 684 N N . ASP A 1 88 ? -10.723 17.978 3.650 1.00 98.12 88 ASP A N 1
ATOM 685 C CA . ASP A 1 88 ? -9.477 18.376 2.994 1.00 98.12 88 ASP A CA 1
ATOM 686 C C . ASP A 1 88 ? -8.442 17.241 2.941 1.00 98.12 88 ASP A C 1
ATOM 688 O O . ASP A 1 88 ? -7.745 17.093 1.937 1.00 98.12 88 ASP A O 1
ATOM 692 N N . GLU A 1 89 ? -8.376 16.391 3.971 1.00 98.44 89 GLU A N 1
ATOM 693 C CA . GLU A 1 89 ? -7.553 15.177 3.936 1.00 98.44 89 GLU A CA 1
ATOM 694 C C . GLU A 1 89 ? -8.073 14.183 2.887 1.00 98.44 89 GLU A C 1
ATOM 696 O O . GLU A 1 89 ? -7.283 13.611 2.132 1.00 98.44 89 GLU A O 1
ATOM 701 N N . VAL A 1 90 ? -9.394 13.988 2.804 1.00 98.75 90 VAL A N 1
ATOM 702 C CA . VAL A 1 90 ? -10.009 13.107 1.798 1.00 98.75 90 VAL A CA 1
ATOM 703 C C . VAL A 1 90 ? -9.776 13.631 0.381 1.00 98.75 90 VAL A C 1
ATOM 705 O O . VAL A 1 90 ? -9.397 12.845 -0.486 1.00 98.75 90 VAL A O 1
ATOM 708 N N . ASP A 1 91 ? -9.941 14.934 0.153 1.00 98.75 91 ASP A N 1
ATOM 709 C CA . ASP A 1 91 ? -9.689 15.562 -1.149 1.00 98.75 91 ASP A CA 1
ATOM 710 C C . ASP A 1 91 ? -8.227 15.340 -1.578 1.00 98.75 91 ASP A C 1
ATOM 712 O O . ASP A 1 91 ? -7.961 14.866 -2.684 1.00 98.75 91 ASP A O 1
ATOM 716 N N . ALA A 1 92 ? -7.270 15.541 -0.662 1.00 98.81 92 ALA A N 1
ATOM 717 C CA . ALA A 1 92 ? -5.863 15.244 -0.926 1.00 98.81 92 ALA A CA 1
ATOM 718 C C . ALA A 1 92 ? -5.629 13.759 -1.258 1.00 98.81 92 ALA A C 1
ATOM 720 O O . ALA A 1 92 ? -4.833 13.439 -2.140 1.00 98.81 92 ALA A O 1
ATOM 721 N N . CYS A 1 93 ? -6.327 12.835 -0.593 1.00 98.88 93 CYS A N 1
ATOM 722 C CA . CYS A 1 93 ? -6.237 11.405 -0.896 1.00 98.88 93 CYS A CA 1
ATOM 723 C C . CYS A 1 93 ? -6.733 11.064 -2.307 1.00 98.88 93 CYS A C 1
ATOM 725 O O . CYS A 1 93 ? -6.116 10.240 -2.989 1.00 98.88 93 CYS A O 1
ATOM 727 N N . VAL A 1 94 ? -7.840 11.677 -2.737 1.00 98.88 94 VAL A N 1
ATOM 728 C CA . VAL A 1 94 ? -8.383 11.522 -4.094 1.00 98.88 94 VAL A CA 1
ATOM 729 C C . VAL A 1 94 ? -7.345 11.989 -5.112 1.00 98.88 94 VAL A C 1
ATOM 731 O O . VAL A 1 94 ? -7.003 11.232 -6.026 1.00 98.88 94 VAL A O 1
ATOM 734 N N . ASP A 1 95 ? -6.761 13.167 -4.903 1.00 98.88 95 ASP A N 1
ATOM 735 C CA . ASP A 1 95 ? -5.733 13.718 -5.788 1.00 98.88 95 ASP A CA 1
ATOM 736 C C . ASP A 1 95 ? -4.466 12.849 -5.827 1.00 98.88 95 ASP A C 1
ATOM 738 O O . ASP A 1 95 ? -3.912 12.606 -6.903 1.00 98.88 95 ASP A O 1
ATOM 742 N N . VAL A 1 96 ? -4.026 12.303 -4.688 1.00 98.88 96 VAL A N 1
ATOM 743 C CA . VAL A 1 96 ? -2.887 11.369 -4.621 1.00 98.88 96 VAL A CA 1
ATOM 744 C C . VAL A 1 96 ? -3.165 10.093 -5.420 1.00 98.88 96 VAL A C 1
ATOM 746 O O . VAL A 1 96 ? -2.314 9.651 -6.198 1.00 98.88 96 VAL A O 1
ATOM 749 N N . LEU A 1 97 ? -4.354 9.499 -5.283 1.00 98.88 97 LEU A N 1
ATOM 750 C CA . LEU A 1 97 ? -4.731 8.312 -6.057 1.00 98.88 97 LEU A CA 1
ATOM 751 C C . LEU A 1 97 ? -4.733 8.602 -7.564 1.00 98.88 97 LEU A C 1
ATOM 753 O O . LEU A 1 97 ? -4.201 7.801 -8.337 1.00 98.88 97 LEU A O 1
ATOM 757 N N . LEU A 1 98 ? -5.267 9.754 -7.980 1.00 98.75 98 LEU A N 1
ATOM 758 C CA . LEU A 1 98 ? -5.251 10.196 -9.378 1.00 98.75 98 LEU A CA 1
ATOM 759 C C . LEU A 1 98 ? -3.827 10.428 -9.894 1.00 98.75 98 LEU A C 1
ATOM 761 O O . LEU A 1 98 ? -3.494 10.010 -11.009 1.00 98.75 98 LEU A O 1
ATOM 765 N N . HIS A 1 99 ? -2.971 11.041 -9.078 1.00 98.81 99 HIS A N 1
ATOM 766 C CA . HIS A 1 99 ? -1.571 11.278 -9.408 1.00 98.81 99 HIS A CA 1
ATOM 767 C C . HIS A 1 99 ? -0.846 9.961 -9.711 1.00 98.81 99 HIS A C 1
ATOM 769 O O . HIS A 1 99 ? -0.259 9.794 -10.785 1.00 98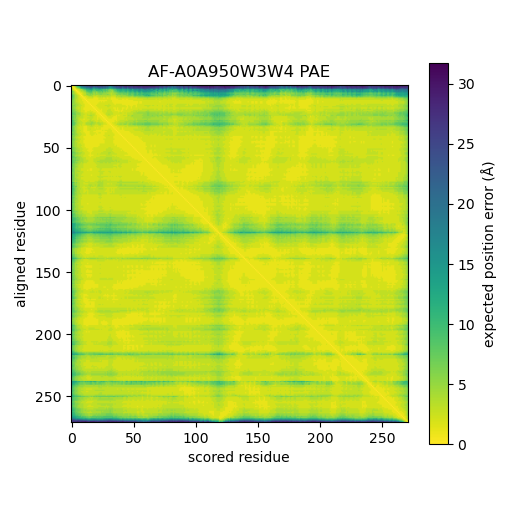.81 99 HIS A O 1
ATOM 775 N N . TYR A 1 100 ? -0.938 8.982 -8.808 1.00 98.75 100 TYR A N 1
ATOM 776 C CA . TYR A 1 100 ? -0.276 7.688 -8.983 1.00 98.75 100 TYR A CA 1
ATOM 777 C C . TYR A 1 100 ? -0.960 6.782 -10.013 1.00 98.75 100 TYR A C 1
ATOM 779 O O . TYR A 1 100 ? -0.272 5.999 -10.673 1.00 98.75 100 TYR A O 1
ATOM 787 N N . ALA A 1 101 ? -2.267 6.933 -10.259 1.00 98.69 101 ALA A N 1
ATOM 788 C CA . ALA A 1 101 ? -2.920 6.329 -11.422 1.00 98.69 101 ALA A CA 1
ATOM 789 C C . ALA A 1 101 ? -2.222 6.762 -12.722 1.00 98.69 101 ALA A C 1
ATOM 791 O O . ALA A 1 101 ? -1.924 5.923 -13.580 1.00 98.69 101 ALA A O 1
ATOM 792 N N . GLY A 1 102 ? -1.879 8.051 -12.818 1.00 98.19 102 GLY A N 1
ATOM 793 C CA . GLY A 1 102 ? -1.116 8.627 -13.920 1.00 98.19 102 GLY A CA 1
ATOM 794 C C . GLY A 1 102 ? 0.331 8.137 -14.022 1.00 98.19 102 GLY A C 1
ATOM 795 O O . GLY A 1 102 ? 0.889 8.189 -15.112 1.00 98.19 102 GLY A O 1
ATOM 796 N N . TRP A 1 103 ? 0.947 7.631 -12.953 1.00 98.19 103 TRP A N 1
ATOM 797 C CA . TRP A 1 103 ? 2.336 7.148 -12.986 1.00 98.19 103 TRP A CA 1
ATOM 798 C C . TRP A 1 103 ? 2.510 5.730 -13.516 1.00 98.19 103 TRP A C 1
ATOM 800 O O . TRP A 1 103 ? 3.604 5.373 -13.960 1.00 98.19 103 TRP A O 1
ATOM 810 N N . THR A 1 104 ? 1.447 4.926 -13.485 1.00 98.00 104 THR A N 1
ATOM 811 C CA . THR A 1 104 ? 1.513 3.486 -13.778 1.00 98.00 104 THR A CA 1
ATOM 812 C C . THR A 1 104 ? 2.227 3.156 -15.089 1.00 98.00 104 THR A C 1
ATOM 814 O O . THR A 1 104 ? 3.020 2.215 -15.120 1.00 98.00 104 THR A O 1
ATOM 817 N N . ASP A 1 105 ? 1.994 3.936 -16.150 1.00 96.75 105 ASP A N 1
ATOM 818 C CA . ASP A 1 105 ? 2.572 3.765 -17.491 1.00 96.75 105 ASP A CA 1
ATOM 819 C C . ASP A 1 105 ? 3.830 4.608 -17.768 1.00 96.75 105 ASP A C 1
ATOM 821 O O . ASP A 1 105 ? 4.406 4.516 -18.852 1.00 96.75 105 ASP A O 1
ATOM 825 N N . LYS A 1 106 ? 4.290 5.393 -16.788 1.00 96.75 106 LYS A N 1
ATOM 826 C CA . LYS A 1 106 ? 5.457 6.288 -16.908 1.00 96.75 106 LYS A CA 1
ATOM 827 C C . LYS A 1 106 ? 6.696 5.752 -16.211 1.00 96.75 106 LYS A C 1
ATOM 829 O O . LYS A 1 106 ? 7.800 6.159 -16.553 1.00 96.75 106 LYS A O 1
ATOM 834 N N . LEU A 1 107 ? 6.535 4.798 -15.298 1.00 93.94 107 LEU A N 1
ATOM 835 C CA . LEU A 1 107 ? 7.645 4.260 -14.519 1.00 93.94 107 LEU A CA 1
ATOM 836 C C . LEU A 1 107 ? 8.738 3.625 -15.394 1.00 93.94 107 LEU A C 1
ATOM 838 O O . LEU A 1 107 ? 9.911 3.953 -15.250 1.00 93.94 107 LEU A O 1
ATOM 842 N N . GLN A 1 108 ? 8.363 2.755 -16.339 1.00 93.25 108 GLN A N 1
ATOM 843 C CA . GLN A 1 108 ? 9.326 2.103 -17.234 1.00 93.25 108 GLN A CA 1
ATOM 844 C C . GLN A 1 108 ? 10.047 3.089 -18.169 1.00 93.25 108 GLN A C 1
ATOM 846 O O . GLN A 1 108 ? 11.267 3.001 -18.251 1.00 93.25 108 GLN A O 1
ATOM 851 N N . PRO A 1 109 ? 9.365 4.031 -18.850 1.00 93.88 109 PRO A N 1
ATOM 852 C CA . PRO A 1 109 ? 10.053 5.052 -19.641 1.00 93.88 109 PRO A CA 1
ATOM 853 C C . PRO A 1 109 ? 10.980 5.979 -18.843 1.00 93.88 109 PRO A C 1
ATOM 855 O O . PRO A 1 109 ? 11.953 6.465 -19.410 1.00 93.88 109 PRO A O 1
ATOM 858 N N . VAL A 1 110 ? 10.671 6.256 -17.570 1.00 95.81 110 VAL A N 1
ATOM 859 C CA . VAL A 1 110 ? 11.444 7.192 -16.734 1.00 95.81 110 VAL A CA 1
ATOM 860 C C . VAL A 1 110 ? 12.641 6.516 -16.059 1.00 95.81 110 VAL A C 1
ATOM 862 O O . VAL A 1 110 ? 13.719 7.100 -16.034 1.00 95.81 110 VAL A O 1
ATOM 865 N N . LEU A 1 111 ? 12.470 5.299 -15.530 1.00 94.44 111 LEU A N 1
ATOM 866 C CA . LEU A 1 111 ? 13.517 4.572 -14.792 1.00 94.44 111 LEU A CA 1
ATOM 867 C C . LEU A 1 111 ? 14.256 3.522 -15.614 1.00 94.44 111 LEU A C 1
ATOM 869 O O . LEU A 1 111 ? 15.350 3.091 -15.252 1.00 94.44 111 LEU A O 1
ATOM 873 N N . GLY A 1 112 ? 13.627 3.038 -16.680 1.00 95.19 112 GLY A N 1
ATOM 874 C CA . GLY A 1 112 ? 14.241 2.085 -17.584 1.00 95.19 112 GLY A CA 1
ATOM 875 C C . GLY A 1 112 ? 15.261 2.753 -18.500 1.00 95.19 112 GLY A C 1
ATOM 876 O O . GLY A 1 112 ? 15.322 3.973 -18.638 1.00 95.19 112 GLY A O 1
ATOM 877 N N . GLY A 1 113 ? 16.060 1.937 -19.175 1.00 95.81 113 GLY A N 1
ATOM 878 C CA . GLY A 1 113 ? 17.062 2.451 -20.101 1.00 95.81 113 GLY A CA 1
ATOM 879 C C . GLY A 1 113 ? 17.649 1.381 -21.003 1.00 95.81 113 GLY A C 1
ATOM 880 O O . GLY A 1 113 ? 17.652 0.198 -20.668 1.00 95.81 113 GLY A O 1
ATOM 881 N N . VAL A 1 114 ? 18.160 1.813 -22.155 1.00 95.88 114 VAL A N 1
ATOM 882 C CA . VAL A 1 114 ? 19.007 0.992 -23.027 1.00 95.88 114 VAL A CA 1
ATOM 883 C C . VAL A 1 114 ? 20.459 1.225 -22.624 1.00 95.88 114 VAL A C 1
ATOM 885 O O . VAL A 1 114 ? 20.923 2.363 -22.586 1.00 95.88 114 VAL A O 1
ATOM 888 N N . ASN A 1 115 ? 21.178 0.147 -22.329 1.00 95.00 115 ASN A N 1
ATOM 889 C CA . ASN A 1 115 ? 22.551 0.189 -21.849 1.00 95.00 115 ASN A CA 1
ATOM 890 C C . ASN A 1 115 ? 23.515 -0.009 -23.033 1.00 95.00 115 ASN A C 1
ATOM 892 O O . ASN A 1 115 ? 23.473 -1.062 -23.678 1.00 95.00 115 ASN A O 1
ATOM 896 N N . PRO A 1 116 ? 24.404 0.953 -23.335 1.00 93.69 116 PRO A N 1
ATOM 897 C CA . PRO A 1 116 ? 25.414 0.774 -24.370 1.00 93.69 116 PRO A CA 1
ATOM 898 C C . PRO A 1 116 ? 26.455 -0.257 -23.918 1.00 93.69 116 PRO A C 1
ATOM 900 O O . PRO A 1 116 ? 27.044 -0.130 -22.845 1.00 93.69 116 PRO A O 1
ATOM 903 N N . VAL A 1 117 ? 26.695 -1.279 -24.741 1.00 94.00 117 VAL A N 1
ATOM 904 C CA . VAL A 1 117 ? 27.618 -2.377 -24.422 1.00 94.00 117 VAL A CA 1
ATOM 905 C C . VAL A 1 117 ? 28.541 -2.670 -25.601 1.00 94.00 117 VAL A C 1
ATOM 907 O O . VAL A 1 117 ? 28.138 -2.607 -26.759 1.00 94.00 117 VAL A O 1
ATOM 910 N N . ALA A 1 118 ? 29.798 -3.008 -25.314 1.00 92.75 118 ALA A N 1
ATOM 911 C CA . ALA A 1 118 ? 30.815 -3.327 -26.320 1.00 92.75 118 ALA A CA 1
ATOM 912 C C . ALA A 1 118 ? 30.731 -4.798 -26.783 1.00 92.75 118 ALA A C 1
ATOM 914 O O . ALA A 1 118 ? 31.720 -5.529 -26.766 1.00 92.75 118 ALA A O 1
ATOM 915 N N . ALA A 1 119 ? 29.527 -5.253 -27.132 1.00 90.38 119 ALA A N 1
ATOM 916 C CA . ALA A 1 119 ? 29.221 -6.617 -27.563 1.00 90.38 119 ALA A CA 1
ATOM 917 C C . ALA A 1 119 ? 27.925 -6.612 -28.407 1.00 90.38 119 ALA A C 1
ATOM 919 O O . ALA A 1 119 ? 27.161 -5.651 -28.303 1.00 90.38 119 ALA A O 1
ATOM 920 N N . PRO A 1 120 ? 27.642 -7.646 -29.228 1.00 93.56 120 PRO A N 1
ATOM 921 C CA . PRO A 1 120 ? 26.462 -7.691 -30.100 1.00 93.56 120 PRO A CA 1
ATOM 922 C C . PRO A 1 120 ? 25.177 -8.017 -29.314 1.00 93.56 120 PRO A C 1
ATOM 924 O O . PRO A 1 120 ? 24.500 -9.016 -29.560 1.00 93.56 120 PRO A O 1
ATOM 927 N N . PHE A 1 121 ? 24.848 -7.174 -28.336 1.00 96.00 121 PHE A N 1
ATOM 928 C CA . PHE A 1 121 ? 23.646 -7.275 -27.519 1.00 96.00 121 PHE A CA 1
ATOM 929 C C . PHE A 1 121 ? 22.918 -5.932 -27.456 1.00 96.00 121 PHE A C 1
ATOM 931 O O . PHE A 1 121 ? 23.526 -4.890 -27.219 1.00 96.00 121 PHE A O 1
ATOM 938 N N . LEU A 1 122 ? 21.594 -5.980 -27.572 1.00 95.69 122 LEU A N 1
ATOM 939 C CA . LEU A 1 122 ? 20.715 -4.944 -27.054 1.00 95.69 122 LEU A CA 1
ATOM 940 C C . LEU A 1 122 ? 20.522 -5.212 -25.558 1.00 95.69 122 LEU A C 1
ATOM 942 O O . LEU A 1 122 ? 19.781 -6.120 -25.173 1.00 95.69 122 LEU A O 1
ATOM 946 N N . SER A 1 123 ? 21.225 -4.450 -24.722 1.00 96.62 123 SER A N 1
ATOM 947 C CA . SER A 1 123 ? 21.067 -4.494 -23.269 1.00 96.62 123 SER A CA 1
ATOM 948 C C . SER A 1 123 ? 20.078 -3.423 -22.827 1.00 96.62 123 SER A C 1
ATOM 950 O O . SER A 1 123 ? 20.187 -2.274 -23.248 1.00 96.62 123 SER A O 1
ATOM 952 N N . PHE A 1 124 ? 19.108 -3.777 -21.991 1.00 96.62 124 PHE A N 1
ATOM 953 C CA . PHE A 1 124 ? 18.155 -2.821 -21.432 1.00 96.62 124 PHE A CA 1
ATOM 954 C C . PHE A 1 124 ? 17.764 -3.203 -20.009 1.00 96.62 124 PHE A C 1
ATOM 956 O O . PHE A 1 124 ? 17.665 -4.386 -19.683 1.00 96.62 124 PHE A O 1
ATOM 963 N N . SER A 1 125 ? 17.551 -2.197 -19.169 1.00 97.44 125 SER A N 1
ATOM 964 C CA . SER A 1 125 ? 17.105 -2.332 -17.783 1.00 97.44 125 SER A CA 1
ATOM 965 C C . SER A 1 125 ? 15.670 -1.838 -17.659 1.00 97.44 125 SER A C 1
ATOM 967 O O . SER A 1 125 ? 15.340 -0.781 -18.196 1.00 97.44 125 SER A O 1
ATOM 969 N N . LEU A 1 126 ? 14.823 -2.588 -16.957 1.00 96.19 126 LEU A N 1
ATOM 970 C CA . LEU A 1 126 ? 13.442 -2.197 -16.669 1.00 96.19 126 LEU A CA 1
ATOM 971 C C . LEU A 1 126 ? 13.165 -2.308 -15.167 1.00 96.19 126 LEU A C 1
ATOM 973 O O . LEU A 1 126 ? 13.607 -3.290 -14.562 1.00 96.19 126 LEU A O 1
ATOM 977 N N . PRO A 1 127 ? 12.414 -1.361 -14.576 1.00 96.94 127 PRO A N 1
ATOM 978 C CA . PRO A 1 127 ? 11.873 -1.537 -13.237 1.00 96.94 127 PRO A CA 1
ATOM 979 C C . PRO A 1 127 ? 10.807 -2.644 -13.248 1.00 96.94 127 PRO A C 1
ATOM 981 O O . PRO A 1 127 ? 9.863 -2.616 -14.045 1.00 96.94 127 PRO A O 1
ATOM 984 N N . GLU A 1 128 ? 10.955 -3.613 -12.351 1.00 97.12 128 GLU A N 1
ATOM 985 C CA . GLU A 1 128 ? 9.967 -4.639 -12.021 1.00 97.12 128 GLU A CA 1
ATOM 986 C C . GLU A 1 128 ? 9.541 -4.479 -10.548 1.00 97.12 128 GLU A C 1
ATOM 988 O O . GLU A 1 128 ? 10.361 -4.108 -9.706 1.00 97.12 128 GLU A O 1
ATOM 993 N N . PRO A 1 129 ? 8.269 -4.735 -10.196 1.00 98.19 129 PRO A N 1
ATOM 994 C CA . PRO A 1 129 ? 7.827 -4.692 -8.804 1.00 98.19 129 PRO A CA 1
ATOM 995 C C . PRO A 1 129 ? 8.599 -5.698 -7.942 1.00 98.19 129 PRO A C 1
ATOM 997 O O . PRO A 1 129 ? 8.825 -6.836 -8.354 1.00 98.19 129 PRO A O 1
ATOM 1000 N N . THR A 1 130 ? 8.951 -5.307 -6.715 1.00 98.06 130 THR A N 1
ATOM 1001 C CA . THR A 1 130 ? 9.616 -6.195 -5.748 1.00 98.06 130 THR A CA 1
ATOM 1002 C C . THR A 1 130 ? 8.704 -7.335 -5.258 1.00 98.06 130 THR A C 1
ATOM 1004 O O . THR A 1 130 ? 9.182 -8.412 -4.900 1.00 98.06 130 THR A O 1
ATOM 1007 N N . GLY A 1 131 ? 7.378 -7.146 -5.274 1.00 98.50 131 GLY A N 1
ATOM 1008 C CA . GLY A 1 131 ? 6.383 -8.164 -4.930 1.00 98.50 131 GLY A CA 1
ATOM 1009 C C . GLY A 1 131 ? 5.463 -7.739 -3.787 1.00 98.50 131 GLY A C 1
ATOM 1010 O O . GLY A 1 131 ? 4.599 -6.884 -3.973 1.00 98.50 131 GLY A O 1
ATOM 1011 N N . VAL A 1 132 ? 5.592 -8.388 -2.623 1.00 98.88 132 VAL A N 1
ATOM 1012 C CA . VAL A 1 132 ? 4.769 -8.091 -1.436 1.00 98.88 132 VAL A CA 1
ATOM 1013 C C . VAL A 1 132 ? 5.470 -7.051 -0.569 1.00 98.88 132 VAL A C 1
ATOM 1015 O O . VAL A 1 132 ? 6.585 -7.290 -0.098 1.00 98.88 132 VAL A O 1
ATOM 1018 N N . VAL A 1 133 ? 4.795 -5.929 -0.332 1.00 98.94 133 VAL A N 1
ATOM 1019 C CA . VAL A 1 133 ? 5.294 -4.795 0.451 1.00 98.94 133 VAL A CA 1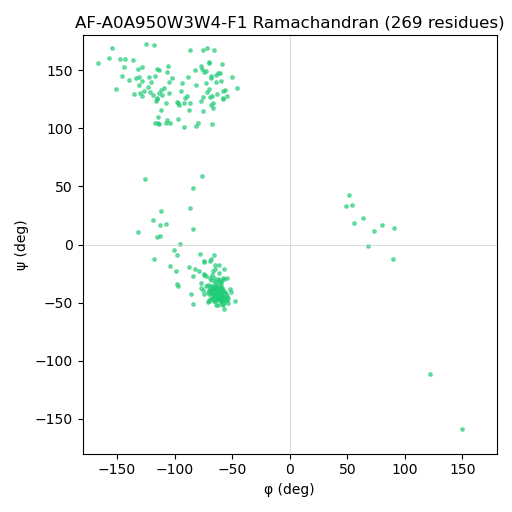
ATOM 1020 C C . VAL A 1 133 ? 4.519 -4.691 1.761 1.00 98.94 133 VAL A C 1
ATOM 1022 O O . VAL A 1 133 ? 3.286 -4.702 1.778 1.00 98.94 133 VAL A O 1
ATOM 1025 N N . GLY A 1 134 ? 5.245 -4.615 2.871 1.00 98.88 134 GLY A N 1
ATOM 1026 C CA . GLY A 1 134 ? 4.678 -4.334 4.184 1.00 98.88 134 GLY A CA 1
ATOM 1027 C C . GLY A 1 134 ? 4.659 -2.833 4.410 1.00 98.88 134 GLY A C 1
ATOM 1028 O O . GLY A 1 134 ? 5.694 -2.197 4.252 1.00 98.88 134 GLY A O 1
ATOM 1029 N N . VAL A 1 135 ? 3.509 -2.273 4.769 1.00 98.81 135 VAL A N 1
ATOM 1030 C CA . VAL A 1 135 ? 3.355 -0.833 5.011 1.00 98.81 135 VAL A CA 1
ATOM 1031 C C . VAL A 1 135 ? 3.005 -0.609 6.477 1.00 98.81 135 VAL A C 1
ATOM 1033 O O . VAL A 1 135 ? 2.034 -1.181 6.978 1.00 98.81 135 VAL A O 1
ATOM 1036 N N . VAL A 1 136 ? 3.776 0.225 7.167 1.00 98.62 136 VAL A N 1
ATOM 1037 C CA . VAL A 1 136 ? 3.443 0.724 8.507 1.00 98.62 136 VAL A CA 1
ATOM 1038 C C . VAL A 1 136 ? 2.974 2.163 8.348 1.00 98.62 136 VAL A C 1
ATOM 1040 O O . VAL A 1 136 ? 3.782 3.050 8.087 1.00 98.62 136 VAL A O 1
ATOM 1043 N N . ALA A 1 137 ? 1.662 2.387 8.444 1.00 98.19 137 ALA A N 1
ATOM 1044 C CA . ALA A 1 137 ? 1.087 3.713 8.253 1.00 98.19 137 ALA A CA 1
ATOM 1045 C C . ALA A 1 137 ? 1.349 4.627 9.468 1.00 98.19 137 ALA A C 1
ATOM 1047 O O . ALA A 1 137 ? 1.369 4.129 10.606 1.00 98.19 137 ALA A O 1
ATOM 1048 N N . PRO A 1 138 ? 1.488 5.949 9.249 1.00 97.50 138 PRO A N 1
ATOM 1049 C CA . PRO A 1 138 ? 1.572 6.928 10.328 1.00 97.50 138 PRO A CA 1
ATOM 1050 C C . PRO A 1 138 ? 0.264 7.005 11.116 1.00 97.50 138 PRO A C 1
ATOM 1052 O O . PRO A 1 138 ? -0.779 6.509 10.689 1.00 97.50 138 PRO A O 1
ATOM 1055 N N . ASP A 1 139 ? 0.320 7.671 12.267 1.00 96.25 139 ASP A N 1
ATOM 1056 C CA . ASP A 1 139 ? -0.873 7.973 13.060 1.00 96.25 139 ASP A CA 1
ATOM 1057 C C . ASP A 1 139 ? -1.615 9.231 12.614 1.00 96.25 139 ASP A C 1
ATOM 1059 O O . ASP A 1 139 ? -2.827 9.304 12.787 1.00 96.25 139 ASP A O 1
ATOM 1063 N N . ALA A 1 140 ? -0.917 10.196 12.012 1.00 94.88 140 ALA A N 1
ATOM 1064 C CA . ALA A 1 140 ? -1.524 11.421 11.513 1.00 94.88 140 ALA A CA 1
ATOM 1065 C C . ALA A 1 140 ? -0.742 11.982 10.306 1.00 94.88 140 ALA A C 1
ATOM 1067 O O . ALA A 1 140 ? 0.483 12.090 10.392 1.00 94.88 140 ALA A O 1
ATOM 1068 N N . PRO A 1 141 ? -1.418 12.390 9.217 1.00 97.31 141 PRO A N 1
ATOM 1069 C CA . PRO A 1 141 ? -2.834 12.148 8.926 1.00 97.31 141 PRO A CA 1
ATOM 1070 C C . PRO A 1 141 ? -3.086 10.664 8.598 1.00 97.31 141 PRO A C 1
ATOM 1072 O O . PRO A 1 141 ? -2.318 10.045 7.856 1.00 97.31 141 PRO A O 1
ATOM 1075 N N . ALA A 1 142 ? -4.130 10.072 9.180 1.00 97.44 142 ALA A N 1
ATOM 1076 C CA . ALA A 1 142 ? -4.320 8.620 9.172 1.00 97.44 142 ALA A CA 1
ATOM 1077 C C . ALA A 1 142 ? -4.746 8.057 7.803 1.00 97.44 142 ALA A C 1
ATOM 1079 O O . ALA A 1 142 ? -4.329 6.953 7.437 1.00 97.44 142 ALA A O 1
ATOM 1080 N N . LEU A 1 143 ? -5.566 8.787 7.038 1.00 98.62 143 LEU A N 1
ATOM 1081 C CA . LEU A 1 143 ? -6.007 8.368 5.705 1.00 98.62 143 LEU A CA 1
ATOM 1082 C C . LEU A 1 143 ? -4.965 8.735 4.649 1.00 98.62 143 LEU A C 1
ATOM 1084 O O . LEU A 1 143 ? -4.553 7.868 3.874 1.00 98.62 143 LEU A O 1
ATOM 1088 N N . LEU A 1 144 ? -4.521 9.995 4.638 1.00 98.69 144 LEU A N 1
ATOM 1089 C CA . LEU A 1 144 ? -3.566 10.494 3.648 1.00 98.69 144 LEU A CA 1
ATOM 1090 C C . LEU A 1 144 ? -2.216 9.811 3.795 1.00 98.69 144 LEU A C 1
ATOM 1092 O O . LEU A 1 144 ? -1.660 9.371 2.794 1.00 98.69 144 LEU A O 1
ATOM 1096 N N . GLY A 1 145 ? -1.720 9.638 5.020 1.00 98.19 145 GLY A N 1
ATOM 1097 C CA . GLY A 1 145 ? -0.473 8.923 5.257 1.00 98.19 145 GLY A CA 1
ATOM 1098 C C . GLY A 1 145 ? -0.529 7.466 4.787 1.00 98.19 145 GLY A C 1
ATOM 1099 O O . GLY A 1 145 ? 0.420 6.978 4.182 1.00 98.19 145 GLY A O 1
ATOM 1100 N N . LEU A 1 146 ? -1.661 6.778 4.979 1.00 98.69 146 LEU A N 1
ATOM 1101 C CA . LEU A 1 146 ? -1.861 5.425 4.453 1.00 98.69 146 LEU A CA 1
ATOM 1102 C C . LEU A 1 146 ? -1.888 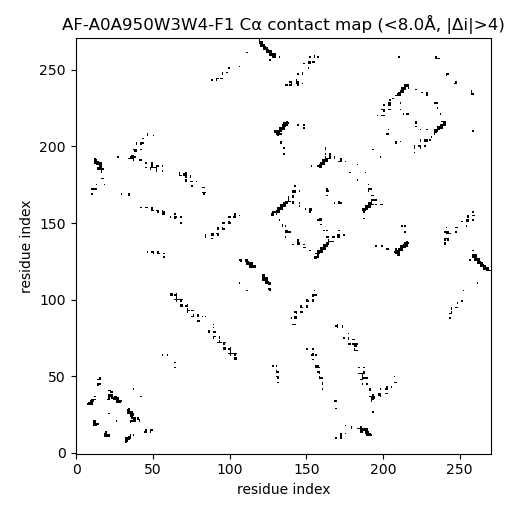5.407 2.914 1.00 98.69 146 LEU A C 1
ATOM 1104 O O . LEU A 1 146 ? -1.216 4.583 2.290 1.00 98.69 146 LEU A O 1
ATOM 1108 N N . ILE A 1 147 ? -2.659 6.301 2.289 1.00 98.75 147 ILE A N 1
ATOM 1109 C CA . ILE A 1 147 ? -2.800 6.361 0.826 1.00 98.75 147 ILE A CA 1
ATOM 1110 C C . ILE A 1 147 ? -1.496 6.802 0.149 1.00 98.75 147 ILE A C 1
ATOM 1112 O O . ILE A 1 147 ? -1.162 6.254 -0.902 1.00 98.75 147 ILE A O 1
ATOM 1116 N N . ALA A 1 148 ? -0.726 7.702 0.761 1.00 98.56 148 ALA A N 1
ATOM 1117 C CA . ALA A 1 148 ? 0.566 8.167 0.256 1.00 98.56 148 ALA A CA 1
ATOM 1118 C C . ALA A 1 148 ? 1.611 7.045 0.135 1.00 98.56 148 ALA A C 1
ATOM 1120 O O . ALA A 1 148 ? 2.516 7.150 -0.690 1.00 98.56 148 ALA A O 1
ATOM 1121 N N . GLU A 1 149 ? 1.476 5.959 0.904 1.00 98.56 149 GLU A N 1
ATOM 1122 C CA . GLU A 1 149 ? 2.337 4.775 0.780 1.00 98.56 149 GLU A CA 1
ATOM 1123 C C . GLU A 1 149 ? 1.700 3.665 -0.073 1.00 98.56 149 GLU A C 1
ATOM 1125 O O . GLU A 1 149 ? 2.389 2.988 -0.845 1.00 98.56 149 GLU A O 1
ATOM 1130 N N . LEU A 1 150 ? 0.376 3.481 0.000 1.00 98.81 150 LEU A N 1
ATOM 1131 C CA . LEU A 1 150 ? -0.325 2.487 -0.819 1.00 98.81 150 LEU A CA 1
ATOM 1132 C C . LEU A 1 150 ? -0.308 2.843 -2.311 1.00 98.81 150 LEU A C 1
ATOM 1134 O O . LEU A 1 150 ? -0.018 1.983 -3.141 1.00 98.81 150 LEU A O 1
ATOM 1138 N N . ALA A 1 151 ? -0.613 4.089 -2.670 1.00 98.75 151 ALA A N 1
ATOM 1139 C CA . ALA A 1 151 ? -0.752 4.517 -4.058 1.00 98.75 151 ALA A CA 1
ATOM 1140 C C . ALA A 1 151 ? 0.524 4.292 -4.905 1.00 98.75 151 ALA A C 1
ATOM 1142 O O . ALA A 1 151 ? 0.411 3.608 -5.930 1.00 98.75 151 ALA A O 1
ATOM 1143 N N . PRO A 1 152 ? 1.735 4.738 -4.497 1.00 98.69 152 PRO A N 1
ATOM 1144 C CA . PRO A 1 152 ? 2.971 4.428 -5.227 1.00 98.69 152 PRO A CA 1
ATOM 1145 C C . PRO A 1 152 ? 3.273 2.927 -5.261 1.00 98.69 152 PRO A C 1
ATOM 1147 O O . PRO A 1 152 ? 3.662 2.399 -6.305 1.00 98.69 152 PRO A O 1
ATOM 1150 N N . THR A 1 153 ? 3.042 2.218 -4.150 1.00 98.81 153 THR A N 1
ATOM 1151 C CA . THR A 1 153 ? 3.257 0.766 -4.056 1.00 98.81 153 THR A CA 1
ATOM 1152 C C . THR A 1 153 ? 2.453 0.021 -5.122 1.00 98.81 153 THR A C 1
ATOM 1154 O O . THR A 1 153 ? 2.998 -0.784 -5.885 1.00 98.81 153 THR A O 1
ATOM 1157 N N . LEU A 1 154 ? 1.160 0.329 -5.226 1.00 98.81 154 LEU A N 1
ATOM 1158 C CA . LEU A 1 154 ? 0.255 -0.283 -6.194 1.00 98.81 154 LEU A CA 1
ATOM 1159 C C . LEU A 1 154 ? 0.555 0.155 -7.630 1.00 98.81 154 LEU A C 1
ATOM 1161 O O . LEU A 1 154 ? 0.507 -0.679 -8.541 1.00 98.81 154 LEU A O 1
ATOM 1165 N N . ALA A 1 155 ? 0.891 1.433 -7.840 1.00 98.56 155 ALA A N 1
ATOM 1166 C CA . ALA A 1 155 ? 1.212 1.967 -9.161 1.00 98.56 155 ALA A CA 1
ATOM 1167 C C . ALA A 1 155 ? 2.429 1.260 -9.782 1.00 98.56 155 ALA A C 1
ATOM 1169 O O . ALA A 1 155 ? 2.389 0.851 -10.952 1.00 98.56 155 ALA A O 1
ATOM 1170 N N . ALA A 1 156 ? 3.450 1.007 -8.958 1.00 98.38 156 ALA A N 1
ATOM 1171 C CA . ALA A 1 156 ? 4.642 0.240 -9.307 1.00 98.38 156 ALA A CA 1
ATOM 1172 C C . ALA A 1 156 ? 4.369 -1.251 -9.604 1.00 98.38 156 ALA A C 1
ATOM 1174 O O . ALA A 1 156 ? 5.242 -1.945 -10.118 1.00 98.38 156 ALA A O 1
ATOM 1175 N N . GLY A 1 157 ? 3.153 -1.748 -9.343 1.00 98.50 157 GLY A N 1
ATOM 1176 C CA . GLY A 1 157 ? 2.756 -3.135 -9.600 1.00 98.50 157 GLY A CA 1
ATOM 1177 C C . GLY A 1 157 ? 2.991 -4.082 -8.423 1.00 98.50 157 GLY A C 1
ATOM 1178 O O . GLY A 1 157 ? 2.929 -5.297 -8.610 1.00 98.50 157 GLY A O 1
ATOM 1179 N N . ASN A 1 158 ? 3.246 -3.551 -7.225 1.00 98.88 158 ASN A N 1
ATOM 1180 C CA . ASN A 1 158 ? 3.347 -4.337 -5.999 1.00 98.88 158 ASN A CA 1
ATOM 1181 C C . ASN A 1 158 ? 1.978 -4.540 -5.346 1.00 98.88 158 ASN A C 1
ATOM 1183 O O . ASN A 1 158 ? 0.999 -3.873 -5.679 1.00 98.88 158 ASN A O 1
ATOM 1187 N N . VAL A 1 159 ? 1.932 -5.449 -4.378 1.00 98.94 159 VAL A N 1
ATOM 1188 C CA . VAL A 1 159 ? 0.778 -5.676 -3.499 1.00 98.94 159 VAL A CA 1
ATOM 1189 C C . VAL A 1 159 ? 1.156 -5.339 -2.062 1.00 98.94 159 VAL A C 1
ATOM 1191 O O . VAL A 1 159 ? 2.319 -5.483 -1.681 1.00 98.94 159 VAL A O 1
ATOM 1194 N N . ALA A 1 160 ? 0.187 -4.908 -1.261 1.00 98.88 160 ALA A N 1
ATOM 1195 C CA . ALA A 1 160 ? 0.441 -4.349 0.060 1.00 98.88 160 ALA A CA 1
ATOM 1196 C C . ALA A 1 160 ? -0.247 -5.126 1.194 1.00 98.88 160 ALA A C 1
ATOM 1198 O O . ALA A 1 160 ? -1.416 -5.523 1.100 1.00 98.88 160 ALA A O 1
ATOM 1199 N N . VAL A 1 161 ? 0.476 -5.275 2.304 1.00 98.94 161 VAL A N 1
ATOM 1200 C CA . VAL A 1 161 ? -0.076 -5.584 3.628 1.00 98.94 161 VAL A CA 1
ATOM 1201 C C . VAL A 1 161 ? 0.196 -4.379 4.517 1.00 98.94 161 VAL A C 1
ATOM 1203 O O . VAL A 1 161 ? 1.333 -4.159 4.928 1.00 98.94 161 VAL A O 1
ATOM 1206 N N . ALA A 1 162 ? -0.836 -3.585 4.781 1.00 98.88 162 ALA A N 1
ATOM 1207 C CA . ALA A 1 162 ? -0.725 -2.352 5.539 1.00 98.88 162 ALA A CA 1
ATOM 1208 C C . ALA A 1 162 ? -1.268 -2.514 6.959 1.00 98.88 162 ALA A C 1
ATOM 1210 O O . ALA A 1 162 ? -2.390 -2.982 7.166 1.00 98.88 162 ALA A O 1
ATOM 1211 N N . ILE A 1 163 ? -0.472 -2.088 7.931 1.00 98.81 163 ILE A N 1
ATOM 1212 C CA . ILE A 1 163 ? -0.912 -1.835 9.298 1.00 98.81 163 ILE A CA 1
ATOM 1213 C C . ILE A 1 163 ? -1.417 -0.392 9.321 1.00 98.81 163 ILE A C 1
ATOM 1215 O O . ILE A 1 163 ? -0.643 0.528 9.058 1.00 98.81 163 ILE A O 1
ATOM 1219 N N . VAL A 1 164 ? -2.714 -0.207 9.571 1.00 98.62 164 VAL A N 1
ATOM 1220 C CA . VAL A 1 164 ? -3.332 1.129 9.644 1.00 98.62 164 VAL A CA 1
ATOM 1221 C C . VAL A 1 164 ? -2.896 1.857 10.921 1.00 98.62 164 VAL A C 1
ATOM 1223 O O . VAL A 1 164 ? -2.317 1.234 11.812 1.00 98.62 164 VAL A O 1
ATOM 1226 N N . SER A 1 165 ? -3.190 3.158 11.019 1.00 97.88 165 SER A N 1
ATOM 1227 C CA . SER A 1 165 ? -2.959 3.945 12.239 1.00 97.88 165 SER A CA 1
ATOM 1228 C C . SER A 1 165 ? -3.447 3.205 13.494 1.00 97.88 165 SER A C 1
ATOM 1230 O O . SER A 1 165 ? -4.551 2.650 13.512 1.00 97.88 165 SER A O 1
ATOM 1232 N N . GLU A 1 166 ? -2.623 3.197 14.545 1.00 96.69 166 GLU A N 1
ATOM 1233 C CA . GLU A 1 166 ? -3.009 2.628 15.838 1.00 96.69 166 GLU A CA 1
ATOM 1234 C C . GLU A 1 166 ? -3.936 3.587 16.602 1.00 96.69 166 GLU A C 1
ATOM 1236 O O . GLU A 1 166 ? -4.838 3.123 17.305 1.00 96.69 166 GLU A O 1
ATOM 1241 N N . SER A 1 167 ? -3.756 4.905 16.443 1.00 96.62 167 SER A N 1
ATOM 1242 C CA . SER A 1 167 ? -4.597 5.929 17.080 1.00 96.62 167 SER A CA 1
ATOM 1243 C C . SER A 1 167 ? -5.956 6.118 16.402 1.00 96.62 167 SER A C 1
ATOM 1245 O O . SER A 1 167 ? -6.955 6.309 17.094 1.00 96.62 167 SER A O 1
ATOM 1247 N N . GLU A 1 168 ? -6.016 6.026 15.072 1.00 96.94 168 GLU A N 1
ATOM 1248 C CA . GLU A 1 168 ? -7.222 6.242 14.260 1.00 96.94 168 GLU A CA 1
ATOM 1249 C C . GLU A 1 168 ? -7.528 5.047 13.329 1.00 96.94 168 GLU A C 1
ATOM 1251 O O . GLU A 1 168 ? -7.673 5.192 12.109 1.00 96.94 168 GLU A O 1
ATOM 1256 N N . PRO A 1 169 ? -7.685 3.823 13.871 1.00 97.25 169 PRO A N 1
ATOM 1257 C CA . PRO A 1 169 ? -7.795 2.610 13.061 1.00 97.25 169 PRO A CA 1
ATOM 1258 C C . PRO A 1 169 ? -9.070 2.575 12.214 1.00 97.25 169 PRO A C 1
ATOM 1260 O O . PRO A 1 169 ? -9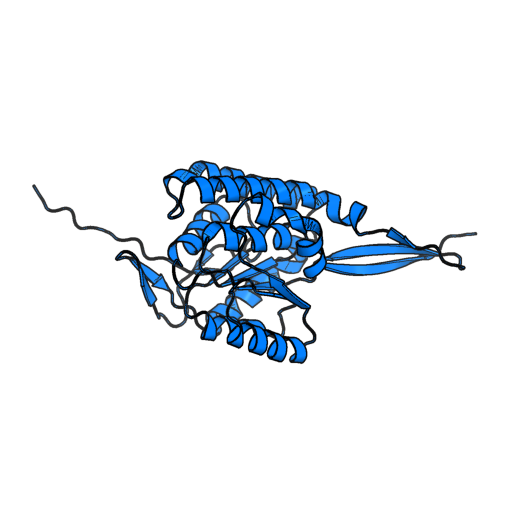.091 1.963 11.147 1.00 97.25 169 PRO A O 1
ATOM 1263 N N . LEU A 1 170 ? -10.148 3.225 12.667 1.00 97.56 170 LEU A N 1
ATOM 1264 C CA . LEU A 1 170 ? -11.427 3.228 11.953 1.00 97.56 170 LEU A CA 1
ATOM 1265 C C . LEU A 1 170 ? -11.330 3.939 10.600 1.00 97.56 170 LEU A C 1
ATOM 1267 O O . LEU A 1 170 ? -11.991 3.505 9.660 1.00 97.56 170 LEU A O 1
ATOM 1271 N N . VAL A 1 171 ? -10.483 4.968 10.493 1.00 96.56 171 VAL A N 1
ATOM 1272 C CA . VAL A 1 171 ? -10.246 5.719 9.252 1.00 96.56 171 VAL A CA 1
ATOM 1273 C C . VAL A 1 171 ? -9.660 4.795 8.184 1.00 96.56 171 VAL A C 1
ATOM 1275 O O . VAL A 1 171 ? -10.220 4.656 7.095 1.00 96.56 171 VAL A O 1
ATOM 1278 N N . GLY A 1 172 ? -8.587 4.077 8.527 1.00 95.81 172 GLY A N 1
ATOM 1279 C CA . GLY A 1 172 ? -7.972 3.101 7.630 1.00 95.81 172 GLY A CA 1
ATOM 1280 C C . GLY A 1 172 ? -8.891 1.917 7.318 1.00 95.81 172 GLY A C 1
ATOM 1281 O O . GLY A 1 172 ? -8.913 1.435 6.191 1.00 95.81 172 GLY A O 1
ATOM 1282 N N . LEU A 1 173 ? -9.700 1.450 8.274 1.00 97.69 173 LEU A N 1
ATOM 1283 C CA . LEU A 1 173 ? -10.642 0.355 8.015 1.00 97.69 173 LEU A CA 1
ATOM 1284 C C . LEU A 1 173 ? -11.864 0.781 7.182 1.00 97.69 173 LEU A C 1
ATOM 1286 O O . LEU A 1 173 ? -12.443 -0.071 6.508 1.00 97.69 173 LEU A O 1
ATOM 1290 N N . ASP A 1 174 ? -12.266 2.055 7.187 1.00 96.81 174 ASP A N 1
ATOM 1291 C CA . ASP A 1 174 ? -13.317 2.560 6.291 1.00 96.81 174 ASP A CA 1
ATOM 1292 C C . ASP A 1 174 ? -12.848 2.582 4.822 1.00 96.81 174 ASP A C 1
ATOM 1294 O O . ASP A 1 174 ? -13.654 2.313 3.926 1.00 96.81 174 ASP A O 1
ATOM 1298 N N . LEU A 1 175 ? -11.540 2.746 4.563 1.00 98.19 175 LEU A N 1
ATOM 1299 C CA . LEU A 1 175 ? -10.956 2.605 3.219 1.00 98.19 175 LEU A CA 1
ATOM 1300 C C . LEU A 1 175 ? -11.246 1.226 2.598 1.00 98.19 175 LEU A C 1
ATOM 1302 O O . LEU A 1 175 ? -11.391 1.117 1.384 1.00 98.19 175 LEU A O 1
ATOM 1306 N N . ALA A 1 176 ? -11.403 0.169 3.399 1.00 97.38 176 ALA A N 1
ATOM 1307 C CA . ALA A 1 176 ? -11.745 -1.160 2.891 1.00 97.38 176 ALA A CA 1
ATOM 1308 C C . ALA A 1 176 ? -13.078 -1.193 2.119 1.00 97.38 176 ALA A C 1
ATOM 1310 O O . ALA A 1 176 ? -13.219 -1.957 1.164 1.00 97.38 176 ALA A O 1
ATOM 1311 N N . GLU A 1 177 ? -14.053 -0.355 2.490 1.00 96.38 177 GLU A N 1
ATOM 1312 C CA . GLU A 1 177 ? -15.322 -0.250 1.757 1.00 96.38 177 GLU A CA 1
ATOM 1313 C C . GLU A 1 177 ? -15.146 0.424 0.399 1.00 96.38 177 GLU A C 1
ATOM 1315 O O . GLU A 1 177 ? -15.799 0.019 -0.560 1.00 96.38 177 GLU A O 1
ATOM 1320 N N . VAL A 1 178 ? -14.236 1.398 0.306 1.00 98.12 178 VAL A N 1
ATOM 1321 C CA . VAL A 1 178 ? -13.832 2.009 -0.965 1.00 98.12 178 VAL A CA 1
ATOM 1322 C C . VAL A 1 178 ? -13.163 0.950 -1.838 1.00 98.12 178 VAL A C 1
ATOM 1324 O O . VAL A 1 178 ? -13.609 0.707 -2.957 1.00 98.12 178 VAL A O 1
ATOM 1327 N N . LEU A 1 179 ? -12.160 0.239 -1.314 1.00 98.00 179 LEU A N 1
ATOM 1328 C CA . LEU A 1 179 ? -11.440 -0.806 -2.054 1.00 98.00 179 LEU A CA 1
ATOM 1329 C C . LEU A 1 179 ? -12.383 -1.893 -2.589 1.00 98.00 179 LEU A C 1
ATOM 1331 O O . LEU A 1 179 ? -12.247 -2.313 -3.738 1.00 98.00 179 LEU A O 1
ATOM 1335 N N . GLY A 1 180 ? -13.371 -2.302 -1.787 1.00 96.56 180 GLY A N 1
ATOM 1336 C CA . GLY A 1 180 ? -14.349 -3.327 -2.154 1.00 96.56 180 GLY A CA 1
ATOM 1337 C C . GLY A 1 180 ? -15.276 -2.960 -3.317 1.00 96.56 180 GLY A C 1
ATOM 1338 O O . GLY A 1 180 ? -15.866 -3.862 -3.908 1.00 96.56 180 GLY A O 1
ATOM 1339 N N . VAL A 1 181 ? -15.392 -1.676 -3.669 1.00 96.94 181 VAL A N 1
ATOM 1340 C CA . VAL A 1 181 ? -16.185 -1.197 -4.818 1.00 96.94 181 VAL A CA 1
ATOM 1341 C C . VAL A 1 181 ? -15.327 -0.597 -5.938 1.00 96.94 181 VAL A C 1
ATOM 1343 O O . VAL A 1 181 ? -15.869 -0.052 -6.893 1.00 96.94 181 VAL A O 1
ATOM 1346 N N . SER A 1 182 ? -13.998 -0.705 -5.836 1.00 96.38 182 SER A N 1
ATOM 1347 C CA . SER A 1 182 ? -13.035 -0.062 -6.748 1.00 96.38 182 SER A CA 1
ATOM 1348 C C . SER A 1 182 ? -12.337 -1.036 -7.701 1.00 96.38 182 SER A C 1
ATOM 1350 O O . SER A 1 182 ? -11.271 -0.728 -8.227 1.00 96.38 182 SER A O 1
ATOM 1352 N N . ASP A 1 183 ? -12.882 -2.242 -7.877 1.00 95.88 183 ASP A N 1
ATOM 1353 C CA . ASP A 1 183 ? -12.293 -3.324 -8.685 1.00 95.88 183 ASP A CA 1
ATOM 1354 C C . ASP A 1 183 ? -10.862 -3.735 -8.277 1.00 95.88 183 ASP A C 1
ATOM 1356 O O . ASP A 1 183 ? -10.152 -4.400 -9.040 1.00 95.88 183 ASP A O 1
ATOM 1360 N N . VAL A 1 184 ? -10.432 -3.386 -7.058 1.00 98.25 184 VAL A N 1
ATOM 1361 C CA . VAL A 1 184 ? -9.143 -3.810 -6.503 1.00 98.25 184 VAL A CA 1
ATOM 1362 C C . VAL A 1 184 ? -9.189 -5.325 -6.288 1.00 98.25 184 VAL A C 1
ATOM 1364 O O . VAL A 1 184 ? -10.001 -5.803 -5.490 1.00 98.25 184 VAL A O 1
ATOM 1367 N N . PRO A 1 185 ? -8.341 -6.117 -6.971 1.00 98.56 185 PRO A N 1
ATOM 1368 C CA . PRO A 1 185 ? -8.392 -7.567 -6.843 1.00 98.56 185 PRO A CA 1
ATOM 1369 C C . PRO A 1 185 ? -8.093 -8.028 -5.414 1.00 98.56 185 PRO A C 1
ATOM 1371 O O . PRO A 1 185 ? -7.280 -7.432 -4.701 1.00 98.56 185 PRO A O 1
ATOM 1374 N N . GLY A 1 186 ? -8.716 -9.134 -5.006 1.00 98.56 186 GLY A N 1
ATOM 1375 C CA . GLY A 1 186 ? -8.494 -9.712 -3.685 1.00 98.56 186 GLY A CA 1
ATOM 1376 C C . GLY A 1 186 ? -7.011 -9.981 -3.421 1.00 98.56 186 GLY A C 1
ATOM 1377 O O . GLY A 1 186 ? -6.332 -10.602 -4.234 1.00 98.56 186 GLY A O 1
ATOM 1378 N N . GLY A 1 187 ? -6.510 -9.486 -2.287 1.00 98.56 187 GLY A N 1
ATOM 1379 C CA . GLY A 1 187 ? -5.116 -9.637 -1.864 1.00 98.56 187 GLY A CA 1
ATOM 1380 C C . GLY A 1 187 ? -4.174 -8.530 -2.342 1.00 98.56 187 GLY A C 1
ATOM 1381 O O . GLY A 1 187 ? -3.079 -8.428 -1.802 1.00 98.56 187 GLY A O 1
ATOM 1382 N N . VAL A 1 188 ? -4.579 -7.665 -3.282 1.00 98.88 188 VAL A N 1
ATOM 1383 C CA . VAL A 1 188 ? -3.731 -6.548 -3.746 1.00 98.88 188 VAL A CA 1
ATOM 1384 C C . VAL A 1 188 ? -3.496 -5.518 -2.643 1.00 98.88 188 VAL A C 1
ATOM 1386 O O . VAL A 1 188 ? -2.384 -5.021 -2.489 1.00 98.88 188 VAL A O 1
ATOM 1389 N N . VAL A 1 189 ? -4.521 -5.256 -1.833 1.00 98.88 189 VAL A N 1
ATOM 1390 C CA . VAL A 1 189 ? -4.420 -4.473 -0.599 1.00 98.88 189 VAL A CA 1
ATOM 1391 C C . VAL A 1 189 ? -5.012 -5.291 0.537 1.00 98.88 189 VAL A C 1
ATOM 1393 O O . VAL A 1 189 ? -6.120 -5.817 0.409 1.00 98.88 189 VAL A O 1
ATOM 1396 N N . ASN A 1 190 ? -4.288 -5.379 1.650 1.00 98.94 190 ASN A N 1
ATOM 1397 C CA . ASN A 1 190 ? -4.744 -6.008 2.885 1.00 98.94 190 ASN A CA 1
ATOM 1398 C C . ASN A 1 190 ? -4.521 -5.023 4.035 1.00 98.94 190 ASN A C 1
ATOM 1400 O O . ASN A 1 190 ? -3.415 -4.505 4.169 1.00 98.94 190 ASN A O 1
ATOM 1404 N N . LEU A 1 191 ? -5.550 -4.756 4.839 1.00 98.94 191 LEU A N 1
ATOM 1405 C CA . LEU A 1 191 ? -5.524 -3.763 5.915 1.00 98.94 191 LEU A CA 1
ATOM 1406 C C . LEU A 1 191 ? -5.691 -4.449 7.270 1.00 98.94 191 LEU A C 1
ATOM 1408 O O . LEU A 1 191 ? -6.667 -5.175 7.502 1.00 98.94 191 LEU A O 1
ATOM 1412 N N . LEU A 1 192 ? -4.738 -4.193 8.163 1.00 98.81 192 LEU A N 1
ATOM 1413 C CA . LEU A 1 192 ? -4.668 -4.750 9.505 1.00 98.81 192 LEU A CA 1
ATOM 1414 C C . LEU A 1 192 ? -4.735 -3.637 10.550 1.00 98.81 192 LEU A C 1
ATOM 1416 O O . LEU A 1 192 ? -3.948 -2.700 10.504 1.00 98.81 192 LEU A O 1
ATOM 1420 N N . SER A 1 193 ? -5.631 -3.775 11.525 1.00 98.62 193 SER A N 1
ATOM 1421 C CA . SER A 1 193 ? -5.700 -2.924 12.718 1.00 98.62 193 SER A CA 1
ATOM 1422 C C . SER A 1 193 ? -5.203 -3.674 13.953 1.00 98.62 193 SER A C 1
ATOM 1424 O O . SER A 1 193 ? -5.399 -4.885 14.069 1.00 98.62 193 SER A O 1
ATOM 1426 N N . GLY A 1 194 ? -4.598 -2.976 14.910 1.00 97.31 194 GLY A N 1
ATOM 1427 C CA . GLY A 1 194 ? -4.138 -3.560 16.171 1.00 97.31 194 GLY A CA 1
ATOM 1428 C C . GLY A 1 194 ? -2.913 -2.838 16.720 1.00 97.31 194 GLY A C 1
ATOM 1429 O O . GLY A 1 194 ? -2.658 -1.697 16.360 1.00 97.31 194 GLY A O 1
ATOM 1430 N N . ARG A 1 195 ? -2.156 -3.514 17.590 1.00 97.31 195 ARG A N 1
ATOM 1431 C CA . ARG A 1 195 ? -0.935 -2.957 18.190 1.00 97.31 195 ARG A CA 1
ATOM 1432 C C . ARG A 1 195 ? 0.202 -2.958 17.173 1.00 97.31 195 ARG A C 1
ATOM 1434 O O . ARG A 1 195 ? 0.665 -4.036 16.789 1.00 97.31 195 ARG A O 1
ATOM 1441 N N . ARG A 1 196 ? 0.669 -1.776 16.773 1.00 96.62 196 ARG A N 1
ATOM 1442 C CA . ARG A 1 196 ? 1.716 -1.565 15.768 1.00 96.62 196 ARG A CA 1
ATOM 1443 C C . ARG A 1 196 ? 2.975 -2.346 16.124 1.00 96.62 196 ARG A C 1
ATOM 1445 O O . ARG A 1 196 ? 3.441 -3.110 15.290 1.00 96.62 196 ARG A O 1
ATOM 1452 N N . ALA A 1 197 ? 3.444 -2.272 17.369 1.00 96.00 197 ALA A N 1
ATOM 1453 C CA . ALA A 1 197 ? 4.633 -3.005 17.812 1.00 96.00 197 ALA A CA 1
ATOM 1454 C C . ALA A 1 197 ? 4.517 -4.537 17.630 1.00 96.00 197 ALA A C 1
ATOM 1456 O O . ALA A 1 197 ? 5.471 -5.185 17.202 1.00 96.00 197 ALA A O 1
ATOM 1457 N N . GLU A 1 198 ? 3.343 -5.133 17.894 1.00 96.75 198 GLU A N 1
ATOM 1458 C CA . GLU A 1 198 ? 3.108 -6.577 17.695 1.00 96.75 198 GLU A CA 1
ATOM 1459 C C . GLU A 1 198 ? 3.083 -6.927 16.198 1.00 96.75 198 GLU A C 1
ATOM 1461 O O . GLU A 1 198 ? 3.732 -7.880 15.755 1.00 96.75 198 GLU A O 1
ATOM 1466 N N . LEU A 1 199 ? 2.325 -6.156 15.414 1.00 98.50 199 LEU A N 1
ATOM 1467 C CA . LEU A 1 199 ? 2.067 -6.444 14.005 1.00 98.50 199 LEU A CA 1
ATOM 1468 C C . LEU A 1 199 ? 3.274 -6.146 13.114 1.00 98.50 199 LEU A C 1
ATOM 1470 O O . LEU A 1 199 ? 3.591 -6.961 12.250 1.00 98.50 199 LEU A O 1
ATOM 1474 N N . ALA A 1 200 ? 3.960 -5.024 13.330 1.00 98.12 200 ALA A N 1
ATOM 1475 C CA . ALA A 1 200 ? 5.107 -4.603 12.532 1.00 98.12 200 ALA A CA 1
ATOM 1476 C C . ALA A 1 200 ? 6.298 -5.542 12.745 1.00 98.12 200 ALA A C 1
ATOM 1478 O O . ALA A 1 200 ? 6.886 -5.994 11.768 1.00 98.12 200 ALA A O 1
ATOM 1479 N N . THR A 1 201 ? 6.567 -5.960 13.987 1.00 98.00 201 THR A N 1
ATOM 1480 C CA . THR A 1 201 ? 7.575 -6.995 14.279 1.00 98.00 201 THR A CA 1
ATOM 1481 C C . THR A 1 201 ? 7.236 -8.310 13.567 1.00 98.00 201 THR A C 1
ATOM 1483 O O . THR A 1 201 ? 8.086 -8.929 12.926 1.00 98.00 201 THR A O 1
ATOM 1486 N N . ALA A 1 202 ? 5.972 -8.749 13.626 1.00 98.38 202 ALA A N 1
ATOM 1487 C CA . ALA A 1 202 ? 5.534 -9.970 12.948 1.00 98.38 202 ALA A CA 1
ATOM 1488 C C . ALA A 1 202 ? 5.637 -9.879 11.415 1.00 98.38 202 ALA A C 1
ATOM 1490 O O . ALA A 1 202 ? 6.000 -10.869 10.774 1.00 98.38 202 ALA A O 1
ATOM 1491 N N . LEU A 1 203 ? 5.311 -8.719 10.842 1.00 98.38 203 LEU A N 1
ATOM 1492 C CA . LEU A 1 203 ? 5.366 -8.445 9.408 1.00 98.38 203 LEU A CA 1
ATOM 1493 C C . LEU A 1 203 ? 6.819 -8.353 8.926 1.00 98.38 203 LEU A C 1
ATOM 1495 O O . LEU A 1 203 ? 7.192 -9.057 7.991 1.00 98.38 203 LEU A O 1
ATOM 1499 N N . GLY A 1 204 ? 7.659 -7.577 9.614 1.00 98.06 204 GLY A N 1
ATOM 1500 C CA . GLY A 1 204 ? 9.082 -7.421 9.312 1.00 98.06 204 GLY A CA 1
ATOM 1501 C C . GLY A 1 204 ? 9.876 -8.723 9.440 1.00 98.06 204 GLY A C 1
ATOM 1502 O O . GLY A 1 204 ? 10.812 -8.954 8.681 1.00 98.06 204 GLY A O 1
ATOM 1503 N N . ALA A 1 205 ? 9.475 -9.643 10.319 1.00 98.06 205 ALA A N 1
ATOM 1504 C CA . ALA A 1 205 ? 10.090 -10.970 10.417 1.00 98.06 205 ALA A CA 1
ATOM 1505 C C . ALA A 1 205 ? 9.634 -11.957 9.318 1.00 98.06 205 ALA A C 1
ATOM 1507 O O . ALA A 1 205 ? 10.152 -13.076 9.232 1.00 98.06 205 ALA A O 1
ATOM 1508 N N . HIS A 1 206 ? 8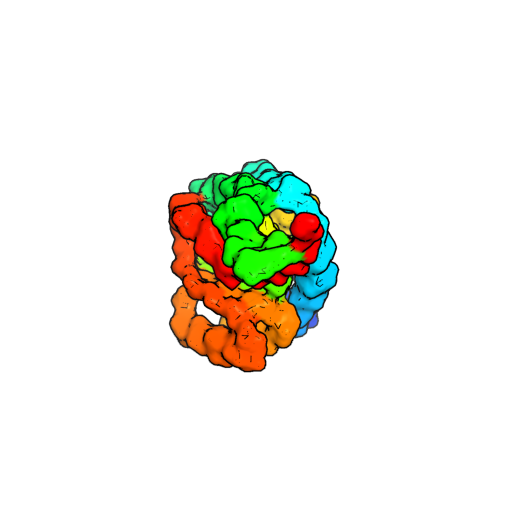.633 -11.608 8.502 1.00 98.38 206 HIS A N 1
ATOM 1509 C CA . HIS A 1 206 ? 8.030 -12.542 7.555 1.00 98.38 206 HIS A CA 1
ATOM 1510 C C . HIS A 1 206 ? 8.938 -12.780 6.337 1.00 98.38 206 HIS A C 1
ATOM 1512 O O . HIS A 1 206 ? 9.350 -11.845 5.655 1.00 98.38 206 HIS A O 1
ATOM 1518 N N . ARG A 1 207 ? 9.233 -14.052 6.029 1.00 97.81 207 ARG A N 1
ATOM 1519 C CA . ARG A 1 207 ? 10.152 -14.429 4.933 1.00 97.81 207 ARG A CA 1
ATOM 1520 C C . ARG A 1 207 ? 9.566 -14.226 3.537 1.00 97.81 207 ARG A C 1
ATOM 1522 O O . ARG A 1 207 ? 10.312 -13.956 2.609 1.00 97.81 207 ARG A O 1
ATOM 1529 N N . ASP A 1 208 ? 8.243 -14.296 3.409 1.00 97.75 208 ASP A N 1
ATOM 1530 C CA . ASP A 1 208 ? 7.536 -13.944 2.170 1.00 97.75 208 ASP A CA 1
ATOM 1531 C C . ASP A 1 208 ? 7.214 -12.441 2.080 1.00 97.75 208 ASP A C 1
ATOM 1533 O O . ASP A 1 208 ? 6.190 -12.075 1.507 1.00 97.75 208 ASP A O 1
ATOM 1537 N N . LEU A 1 209 ? 8.039 -11.562 2.650 1.00 97.94 209 LEU A N 1
ATOM 1538 C CA . LEU A 1 209 ? 7.941 -10.113 2.466 1.00 97.94 209 LEU A CA 1
ATOM 1539 C C . LEU A 1 209 ? 9.148 -9.625 1.657 1.00 97.94 209 LEU A C 1
ATOM 1541 O O . LEU A 1 209 ? 10.275 -10.015 1.954 1.00 97.94 209 LEU A O 1
ATOM 1545 N N . ASN A 1 210 ? 8.924 -8.797 0.634 1.00 9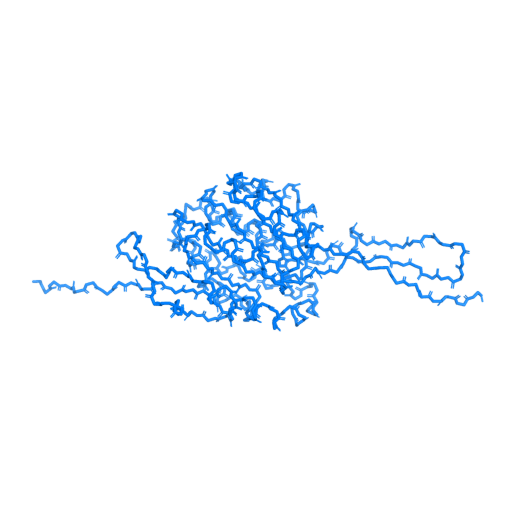8.62 210 ASN A N 1
ATOM 1546 C CA . ASN A 1 210 ? 9.983 -8.336 -0.273 1.00 98.62 210 ASN A CA 1
ATOM 1547 C C . ASN A 1 210 ? 10.529 -6.950 0.097 1.00 98.62 210 ASN A C 1
ATOM 1549 O O . ASN A 1 210 ? 11.725 -6.704 -0.049 1.00 98.62 210 ASN A O 1
ATOM 1553 N N . ALA A 1 211 ? 9.670 -6.069 0.609 1.00 98.69 211 ALA A N 1
ATOM 1554 C CA . ALA A 1 211 ? 10.065 -4.748 1.080 1.00 98.69 211 ALA A CA 1
ATOM 1555 C C . ALA A 1 211 ? 9.201 -4.279 2.253 1.00 98.69 211 ALA A C 1
ATOM 1557 O O . ALA A 1 211 ? 8.083 -4.765 2.452 1.00 98.69 211 ALA A O 1
ATOM 1558 N N . ILE A 1 212 ? 9.729 -3.321 3.007 1.00 98.75 212 ILE A N 1
ATOM 1559 C CA . ILE A 1 212 ? 9.053 -2.614 4.091 1.00 98.75 212 ILE A CA 1
ATOM 1560 C C . ILE A 1 212 ? 9.057 -1.124 3.752 1.00 98.75 212 ILE A C 1
ATOM 1562 O O . ILE A 1 212 ? 10.091 -0.561 3.399 1.00 98.75 212 ILE A O 1
ATOM 1566 N N . VAL A 1 213 ? 7.894 -0.497 3.870 1.00 98.62 213 VAL A N 1
ATOM 1567 C CA . VAL A 1 213 ? 7.729 0.953 3.861 1.00 98.62 213 VAL A CA 1
ATOM 1568 C C . VAL A 1 213 ? 7.233 1.345 5.244 1.00 98.62 213 VAL A C 1
ATOM 1570 O O . VAL A 1 213 ? 6.114 1.004 5.635 1.00 98.62 213 VAL A O 1
ATOM 1573 N N . ASP A 1 214 ? 8.094 2.006 6.001 1.00 98.31 214 ASP A N 1
ATOM 1574 C CA . ASP A 1 214 ? 7.824 2.445 7.360 1.00 98.31 214 ASP A CA 1
ATOM 1575 C C . ASP A 1 214 ? 7.617 3.958 7.396 1.00 98.31 214 ASP A C 1
ATOM 1577 O O . ASP A 1 214 ? 8.562 4.735 7.262 1.00 98.31 214 ASP A O 1
ATOM 1581 N N . ALA A 1 215 ? 6.362 4.356 7.581 1.00 96.88 215 ALA A N 1
ATOM 1582 C CA . ALA A 1 215 ? 5.962 5.732 7.828 1.00 96.88 215 ALA A CA 1
ATOM 1583 C C . ALA A 1 215 ? 5.416 5.913 9.256 1.00 96.88 215 ALA A C 1
ATOM 1585 O O . ALA A 1 215 ? 4.740 6.895 9.547 1.00 96.88 215 ALA A O 1
ATOM 1586 N N . GLY A 1 216 ? 5.674 4.963 10.165 1.00 92.25 216 GLY A N 1
ATOM 1587 C CA . GLY A 1 216 ? 5.122 4.955 11.521 1.00 92.25 216 GLY A CA 1
ATOM 1588 C C . GLY A 1 216 ? 5.752 5.968 12.485 1.00 92.25 216 GLY A C 1
ATOM 1589 O O . GLY A 1 216 ? 5.169 6.214 13.538 1.00 92.25 216 GLY A O 1
ATOM 1590 N N . ALA A 1 217 ? 6.910 6.543 12.132 1.00 88.00 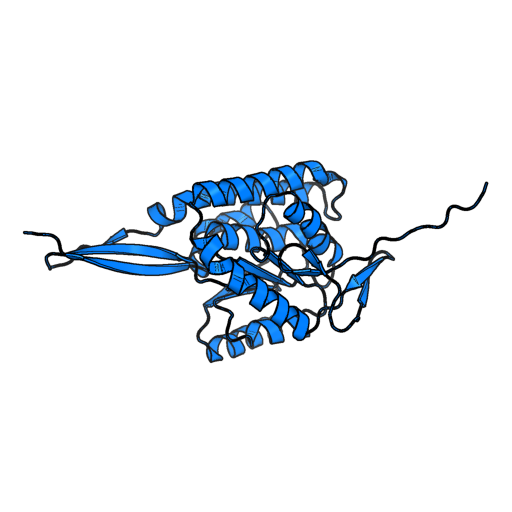217 ALA A N 1
ATOM 1591 C CA . ALA A 1 217 ? 7.660 7.530 12.920 1.00 88.00 217 ALA A CA 1
ATOM 1592 C C . ALA A 1 217 ? 7.996 7.098 14.370 1.00 88.00 217 ALA A C 1
ATOM 1594 O O . ALA A 1 217 ? 8.052 7.927 15.279 1.00 88.00 217 ALA A O 1
ATOM 1595 N N . ASP A 1 218 ? 8.252 5.804 14.593 1.00 95.06 218 ASP A N 1
ATOM 1596 C CA . ASP A 1 218 ? 8.706 5.244 15.874 1.00 95.06 218 ASP A CA 1
ATOM 1597 C C . ASP A 1 218 ? 10.135 4.713 15.719 1.00 95.06 218 ASP A C 1
ATOM 1599 O O . ASP A 1 218 ? 10.348 3.650 15.147 1.00 95.06 218 ASP A O 1
ATOM 1603 N N . ALA A 1 219 ? 11.119 5.452 16.239 1.00 95.50 219 ALA A N 1
ATOM 1604 C CA . ALA A 1 219 ? 12.534 5.148 16.036 1.00 95.50 219 ALA A CA 1
ATOM 1605 C C . ALA A 1 219 ? 12.970 3.781 16.597 1.00 95.50 219 ALA A C 1
ATOM 1607 O O . ALA A 1 219 ? 13.851 3.141 16.019 1.00 95.50 219 ALA A O 1
ATOM 1608 N N . GLU A 1 220 ? 12.377 3.322 17.706 1.00 97.00 220 GLU A N 1
ATOM 1609 C CA . GLU A 1 220 ? 12.701 2.005 18.269 1.00 97.00 220 GLU A CA 1
ATOM 1610 C C . GLU A 1 220 ? 12.158 0.898 17.365 1.00 97.00 220 GLU A C 1
ATOM 1612 O O . GLU A 1 220 ? 12.860 -0.073 17.068 1.00 97.00 220 GLU A O 1
ATOM 1617 N N . LEU A 1 221 ? 10.930 1.072 16.873 1.00 97.19 221 LEU A N 1
ATOM 1618 C CA . LEU A 1 221 ? 10.321 0.127 15.949 1.00 97.19 221 LEU A CA 1
ATOM 1619 C C . LEU A 1 221 ? 11.009 0.130 14.578 1.00 97.19 221 LEU A C 1
ATOM 1621 O O . LEU A 1 221 ? 11.236 -0.945 14.025 1.00 97.19 221 LEU A O 1
ATOM 1625 N N . SER A 1 222 ? 11.380 1.297 14.048 1.00 97.81 222 SER A N 1
ATOM 1626 C CA . SER A 1 222 ? 12.130 1.429 12.794 1.00 97.81 222 SER A CA 1
ATOM 1627 C C . SER A 1 222 ? 13.459 0.672 12.868 1.00 97.81 222 SER A C 1
ATOM 1629 O O . SER A 1 222 ? 13.760 -0.125 11.981 1.00 97.81 222 SER A O 1
ATOM 1631 N N . ALA A 1 223 ? 14.208 0.822 13.967 1.00 98.12 223 ALA A N 1
ATOM 1632 C CA . ALA A 1 223 ? 15.461 0.096 14.174 1.00 98.12 223 ALA A CA 1
ATOM 1633 C C . ALA A 1 223 ? 15.259 -1.431 14.255 1.00 98.12 223 ALA A C 1
ATOM 1635 O O . ALA A 1 223 ? 16.082 -2.203 13.754 1.00 98.12 223 ALA A O 1
ATOM 1636 N N . GLU A 1 224 ? 14.160 -1.891 14.860 1.00 98.25 224 GLU A N 1
ATOM 1637 C CA . GLU A 1 224 ? 13.819 -3.317 14.878 1.00 98.25 224 GLU A CA 1
ATOM 1638 C C . GLU A 1 224 ? 13.410 -3.830 13.488 1.00 98.25 224 GLU A C 1
ATOM 1640 O O . GLU A 1 224 ? 13.802 -4.935 13.100 1.00 98.25 224 GLU A O 1
ATOM 1645 N N . LEU A 1 225 ? 12.674 -3.035 12.704 1.00 98.50 225 LEU A N 1
ATOM 1646 C CA . LEU A 1 225 ? 12.329 -3.370 11.321 1.00 98.50 225 LEU A CA 1
ATOM 1647 C C . LEU A 1 225 ? 13.580 -3.498 10.446 1.00 98.50 225 LEU A C 1
ATOM 1649 O O . LEU A 1 225 ? 13.669 -4.470 9.696 1.00 98.50 225 LEU A O 1
ATOM 1653 N N . ASP A 1 226 ? 14.564 -2.610 10.596 1.00 98.38 226 ASP A N 1
ATOM 1654 C CA . ASP A 1 226 ? 15.863 -2.712 9.919 1.00 98.38 226 ASP A CA 1
ATOM 1655 C C . ASP A 1 226 ? 16.604 -3.997 10.294 1.00 98.38 226 ASP A C 1
ATOM 1657 O O . ASP A 1 226 ? 17.084 -4.743 9.428 1.00 98.38 226 ASP A O 1
ATOM 1661 N N . ARG A 1 227 ? 16.654 -4.310 11.594 1.00 98.50 227 ARG A N 1
ATOM 1662 C CA . ARG A 1 227 ? 17.289 -5.533 12.095 1.00 98.50 227 ARG A CA 1
ATOM 1663 C C . ARG A 1 227 ? 16.636 -6.784 11.500 1.00 98.50 227 ARG A C 1
ATOM 1665 O O . ARG A 1 227 ? 17.340 -7.695 11.062 1.00 98.50 227 ARG A O 1
ATOM 1672 N N . LEU A 1 228 ? 15.305 -6.831 11.462 1.00 98.31 228 LEU A N 1
ATOM 1673 C CA . LEU A 1 228 ? 14.536 -7.933 10.874 1.00 98.31 228 LEU A CA 1
ATOM 1674 C C . LEU A 1 228 ? 14.664 -7.980 9.346 1.00 98.31 228 LEU A C 1
ATOM 1676 O O . LEU A 1 228 ? 14.690 -9.063 8.750 1.00 98.31 228 LEU A O 1
ATOM 1680 N N . ALA A 1 229 ? 14.747 -6.825 8.688 1.00 98.06 229 ALA A N 1
ATOM 1681 C CA . ALA A 1 229 ? 14.944 -6.726 7.251 1.00 98.06 229 ALA A CA 1
ATOM 1682 C C . ALA A 1 229 ? 16.274 -7.351 6.827 1.00 98.06 229 ALA A C 1
ATOM 1684 O O . ALA A 1 229 ? 16.293 -8.149 5.883 1.00 98.06 229 ALA A O 1
ATOM 1685 N N . ALA A 1 230 ? 17.342 -7.098 7.588 1.00 98.00 230 ALA A N 1
ATOM 1686 C CA . ALA A 1 230 ? 18.670 -7.655 7.351 1.00 98.00 230 ALA A CA 1
ATOM 1687 C C . ALA A 1 230 ? 18.699 -9.197 7.344 1.00 98.00 230 ALA A C 1
ATOM 1689 O O . ALA A 1 230 ? 19.484 -9.786 6.602 1.00 98.00 230 ALA A O 1
ATOM 1690 N N . GLU A 1 231 ? 17.807 -9.874 8.081 1.00 97.69 231 GLU A N 1
ATOM 1691 C CA . GLU A 1 231 ? 17.739 -11.348 8.110 1.00 97.69 231 GLU A CA 1
ATOM 1692 C C . GLU A 1 231 ? 17.339 -11.979 6.760 1.00 97.69 231 GLU A C 1
ATOM 1694 O O . GLU A 1 231 ? 17.601 -13.163 6.528 1.00 97.69 231 GLU A O 1
ATOM 1699 N N . THR A 1 232 ? 16.692 -11.217 5.869 1.00 96.62 232 THR A N 1
ATOM 1700 C CA . THR A 1 232 ? 16.321 -11.678 4.515 1.00 96.62 232 THR A CA 1
ATOM 1701 C C . THR A 1 232 ? 16.702 -10.694 3.411 1.00 96.62 232 THR A C 1
ATOM 1703 O O . THR A 1 232 ? 16.254 -10.875 2.282 1.00 96.62 232 THR A O 1
ATOM 1706 N N . ILE A 1 233 ? 17.501 -9.668 3.728 1.00 96.25 233 ILE A N 1
ATOM 1707 C CA . ILE A 1 233 ? 17.978 -8.631 2.795 1.00 96.25 233 ILE A CA 1
ATOM 1708 C C . ILE A 1 233 ? 16.817 -8.005 2.001 1.00 96.25 233 ILE A C 1
ATOM 1710 O O . ILE A 1 233 ? 16.876 -7.818 0.788 1.00 96.25 233 ILE A O 1
ATOM 1714 N N . LYS A 1 234 ? 15.710 -7.733 2.693 1.00 96.88 234 LYS A N 1
ATOM 1715 C CA . LYS A 1 234 ? 14.559 -7.040 2.105 1.00 96.88 234 LYS A CA 1
ATOM 1716 C C . LYS A 1 234 ? 14.797 -5.536 2.112 1.00 96.88 234 LYS A C 1
ATOM 1718 O O . LYS A 1 234 ? 15.505 -5.021 2.974 1.00 96.88 234 LYS A O 1
ATOM 1723 N N . ARG A 1 235 ? 14.213 -4.842 1.137 1.00 97.75 235 ARG A N 1
ATOM 1724 C CA . ARG A 1 235 ? 14.331 -3.384 1.028 1.00 97.75 235 ARG A CA 1
ATOM 1725 C C . ARG A 1 235 ? 13.581 -2.723 2.178 1.00 97.75 235 ARG A C 1
ATOM 1727 O O . ARG A 1 235 ? 12.515 -3.206 2.562 1.00 97.75 235 ARG A O 1
ATOM 1734 N N . VAL A 1 236 ? 14.099 -1.608 2.674 1.00 98.12 236 VAL A N 1
ATOM 1735 C CA . VAL A 1 236 ? 13.420 -0.777 3.670 1.00 98.12 236 VAL A CA 1
ATOM 1736 C C . VAL A 1 236 ? 13.446 0.664 3.189 1.00 98.12 236 VAL A C 1
ATOM 1738 O O . VAL A 1 236 ? 14.495 1.166 2.789 1.00 98.12 236 VAL A O 1
ATOM 1741 N N . ARG A 1 237 ? 12.285 1.316 3.208 1.00 97.69 237 ARG A N 1
ATOM 1742 C CA . ARG A 1 237 ? 12.155 2.767 3.087 1.00 97.69 237 ARG A CA 1
ATOM 1743 C C . ARG A 1 237 ? 11.558 3.288 4.381 1.00 97.69 237 ARG A C 1
ATOM 1745 O O . ARG A 1 237 ? 10.455 2.880 4.733 1.00 97.69 237 ARG A O 1
ATOM 1752 N N . HIS A 1 238 ? 12.252 4.216 5.023 1.00 96.75 238 HIS A N 1
ATOM 1753 C CA . HIS A 1 238 ? 11.657 5.064 6.049 1.00 96.75 238 HIS A CA 1
ATOM 1754 C C . HIS A 1 238 ? 11.185 6.358 5.396 1.00 96.75 238 HIS A C 1
ATOM 1756 O O . HIS A 1 238 ? 11.874 6.897 4.527 1.00 96.75 238 HIS A O 1
ATOM 1762 N N . GLY A 1 239 ? 10.015 6.839 5.787 1.00 90.19 239 GLY A N 1
ATOM 1763 C CA . GLY A 1 239 ? 9.478 8.105 5.311 1.00 90.19 239 GLY A CA 1
ATOM 1764 C C . GLY A 1 239 ? 8.710 8.820 6.408 1.00 90.19 239 GLY A C 1
ATOM 1765 O O . GLY A 1 239 ? 8.154 8.190 7.304 1.00 90.19 239 GLY A O 1
ATOM 1766 N N . ASP A 1 240 ? 8.660 10.142 6.323 1.00 90.81 240 ASP A N 1
ATOM 1767 C CA . ASP A 1 240 ? 7.765 10.923 7.166 1.00 90.81 240 ASP A CA 1
ATOM 1768 C C . ASP A 1 240 ? 6.326 10.833 6.645 1.00 90.81 240 ASP A C 1
ATOM 1770 O O . ASP A 1 240 ? 6.076 10.636 5.448 1.00 90.81 240 ASP A O 1
ATOM 1774 N N . ALA A 1 241 ? 5.366 11.014 7.551 1.00 92.50 241 ALA A N 1
ATOM 1775 C CA . ALA A 1 241 ? 3.958 11.086 7.194 1.00 92.50 241 ALA A CA 1
ATOM 1776 C C . ALA A 1 241 ? 3.715 12.224 6.191 1.00 92.50 241 ALA A C 1
ATOM 1778 O O . ALA A 1 241 ? 4.036 13.384 6.459 1.00 92.50 241 ALA A O 1
ATOM 1779 N N . ALA A 1 242 ? 3.097 11.913 5.050 1.00 95.62 242 ALA A N 1
ATOM 1780 C CA . ALA A 1 242 ? 2.648 12.948 4.131 1.00 95.62 242 ALA A CA 1
ATOM 1781 C C . ALA A 1 242 ? 1.495 13.743 4.764 1.00 95.62 242 ALA A C 1
ATOM 1783 O O . ALA A 1 242 ? 0.447 13.186 5.087 1.00 95.62 242 ALA A O 1
ATOM 1784 N N . THR A 1 243 ? 1.690 15.051 4.932 1.00 96.56 243 THR A N 1
ATOM 1785 C CA . THR A 1 243 ? 0.720 15.959 5.573 1.00 96.56 243 THR A CA 1
ATOM 1786 C C . THR A 1 243 ? -0.100 16.782 4.579 1.00 96.56 243 THR A C 1
ATOM 1788 O O . THR A 1 243 ? -1.000 17.514 4.979 1.00 96.56 243 THR A O 1
ATOM 1791 N N . SER A 1 244 ? 0.201 16.676 3.284 1.00 98.12 244 SER A N 1
ATOM 1792 C CA . SER A 1 244 ? -0.500 17.352 2.191 1.00 98.12 244 SER A CA 1
ATOM 1793 C C . SER A 1 244 ? -0.352 16.563 0.887 1.00 98.12 244 SER A C 1
ATOM 1795 O O . SER A 1 244 ? 0.479 15.655 0.798 1.00 98.12 244 SER A O 1
ATOM 1797 N N . TYR A 1 245 ? -1.122 16.937 -0.140 1.00 98.44 245 TYR A N 1
ATOM 1798 C CA . TYR A 1 245 ? -0.946 16.408 -1.496 1.00 98.44 245 TYR A CA 1
ATOM 1799 C C . TYR A 1 245 ? 0.502 16.577 -1.985 1.00 98.44 245 TYR A C 1
ATOM 1801 O O . TYR A 1 245 ? 1.128 15.597 -2.379 1.00 98.44 245 TYR A O 1
ATOM 1809 N N . ASP A 1 246 ? 1.068 17.786 -1.878 1.00 98.31 246 ASP A N 1
ATOM 1810 C CA . ASP A 1 246 ? 2.434 18.074 -2.340 1.00 98.31 246 ASP A CA 1
ATOM 1811 C C . ASP A 1 246 ? 3.481 17.201 -1.634 1.00 98.31 246 ASP A C 1
ATOM 1813 O O . ASP A 1 246 ? 4.407 16.706 -2.273 1.00 98.31 246 ASP A O 1
ATOM 1817 N N . ALA A 1 247 ? 3.315 16.953 -0.330 1.00 97.56 247 ALA A N 1
ATOM 1818 C CA . ALA A 1 247 ? 4.205 16.072 0.427 1.00 97.56 247 ALA A CA 1
ATOM 1819 C C . ALA A 1 247 ? 4.074 14.592 0.019 1.00 97.56 247 ALA A C 1
ATOM 1821 O O . ALA A 1 247 ? 5.042 13.841 0.105 1.00 97.56 247 ALA A O 1
ATOM 1822 N N . ALA A 1 248 ? 2.890 14.160 -0.424 1.00 97.62 248 ALA A N 1
ATOM 1823 C CA . ALA A 1 248 ? 2.637 12.785 -0.855 1.00 97.62 248 ALA A CA 1
ATOM 1824 C C . ALA A 1 248 ? 3.151 12.480 -2.274 1.00 97.62 248 ALA A C 1
ATOM 1826 O O . ALA A 1 248 ? 3.354 11.310 -2.617 1.00 97.62 248 ALA A O 1
ATOM 1827 N N . VAL A 1 249 ? 3.322 13.510 -3.113 1.00 97.94 249 VAL A N 1
ATOM 1828 C CA . VAL A 1 249 ? 3.696 13.353 -4.532 1.00 97.94 249 VAL A CA 1
ATOM 1829 C C . VAL A 1 249 ? 5.035 13.991 -4.905 1.00 97.94 249 VAL A C 1
ATOM 1831 O O . VAL A 1 249 ? 5.557 13.711 -5.984 1.00 97.94 249 VAL A O 1
ATOM 1834 N N . GLY A 1 250 ? 5.612 14.831 -4.041 1.00 96.50 250 GLY A N 1
ATOM 1835 C CA . GLY A 1 250 ? 6.857 15.554 -4.318 1.00 96.50 250 GLY A CA 1
ATOM 1836 C C . GLY A 1 250 ? 8.058 14.642 -4.597 1.00 96.50 250 GLY A C 1
ATOM 1837 O O . GLY A 1 250 ? 8.909 14.985 -5.415 1.00 96.50 250 GLY A O 1
ATOM 1838 N N . ASP A 1 251 ? 8.087 13.461 -3.980 1.00 93.56 251 ASP A N 1
ATOM 1839 C CA . ASP A 1 251 ? 9.093 12.401 -4.128 1.00 93.56 251 ASP A CA 1
ATOM 1840 C C . ASP A 1 251 ? 8.517 11.147 -4.824 1.00 93.56 251 ASP A C 1
ATOM 1842 O O . ASP A 1 251 ? 8.977 10.027 -4.596 1.00 93.56 251 ASP A O 1
ATOM 1846 N N . ALA A 1 252 ? 7.505 11.305 -5.692 1.00 96.12 252 ALA A N 1
ATOM 1847 C CA . ALA A 1 252 ? 6.770 10.180 -6.287 1.00 96.12 252 ALA A CA 1
ATOM 1848 C C . ALA A 1 252 ? 7.664 9.119 -6.951 1.00 96.12 252 ALA A C 1
ATOM 1850 O O . ALA A 1 252 ? 7.389 7.919 -6.846 1.00 96.12 252 ALA A O 1
ATOM 1851 N N . LEU A 1 253 ? 8.737 9.548 -7.623 1.00 95.69 253 LEU A N 1
ATOM 1852 C CA . LEU A 1 253 ? 9.676 8.630 -8.259 1.00 95.69 253 LEU A CA 1
ATOM 1853 C C . LEU A 1 253 ? 10.466 7.822 -7.224 1.00 95.69 253 LEU A C 1
ATOM 1855 O O . LEU A 1 253 ? 10.518 6.603 -7.340 1.00 95.69 253 LEU A O 1
ATOM 1859 N N . GLU A 1 254 ? 10.992 8.474 -6.185 1.00 95.75 254 GLU A N 1
ATOM 1860 C CA . GLU A 1 254 ? 11.741 7.834 -5.096 1.00 95.75 254 GLU A CA 1
ATOM 1861 C C . GLU A 1 254 ? 10.877 6.807 -4.348 1.00 95.75 254 GLU A C 1
ATOM 1863 O O . GLU A 1 254 ? 11.313 5.683 -4.090 1.00 95.75 254 GLU A O 1
ATOM 1868 N N . ARG A 1 255 ? 9.607 7.144 -4.077 1.00 97.19 255 ARG A N 1
ATOM 1869 C CA . ARG A 1 255 ? 8.632 6.226 -3.463 1.00 97.19 255 ARG A CA 1
ATOM 1870 C C . ARG A 1 255 ? 8.440 4.949 -4.278 1.00 97.19 255 ARG A C 1
ATOM 1872 O O . ARG A 1 255 ? 8.420 3.858 -3.710 1.00 97.19 255 ARG A O 1
ATOM 1879 N N . MET A 1 256 ? 8.298 5.063 -5.599 1.00 97.81 256 MET A N 1
ATOM 1880 C CA . MET A 1 256 ? 8.132 3.898 -6.478 1.00 97.81 256 MET A CA 1
ATOM 1881 C C . MET A 1 256 ? 9.449 3.141 -6.698 1.00 97.81 256 MET A C 1
ATOM 1883 O O . MET A 1 256 ? 9.454 1.908 -6.686 1.00 97.81 256 MET A O 1
ATOM 1887 N N . GLU A 1 257 ? 10.571 3.850 -6.850 1.00 96.88 257 GLU A N 1
ATOM 1888 C CA . GLU A 1 257 ? 11.913 3.263 -6.937 1.00 96.88 257 GLU A CA 1
ATOM 1889 C C . GLU A 1 257 ? 12.205 2.388 -5.719 1.00 96.88 257 GLU A C 1
ATOM 1891 O O . GLU A 1 257 ? 12.641 1.249 -5.872 1.00 96.88 257 GLU A O 1
ATOM 1896 N N . ALA A 1 258 ? 11.881 2.858 -4.513 1.00 97.25 258 ALA A N 1
ATOM 1897 C CA . ALA A 1 258 ? 12.119 2.142 -3.263 1.00 97.25 258 ALA A CA 1
ATOM 1898 C C . ALA A 1 258 ? 11.471 0.746 -3.195 1.00 97.25 258 ALA A C 1
ATOM 1900 O O . ALA A 1 258 ? 11.943 -0.105 -2.440 1.00 97.25 258 ALA A O 1
ATOM 1901 N N . VAL A 1 259 ? 10.448 0.479 -4.011 1.00 97.88 259 VAL A N 1
ATOM 1902 C CA . VAL A 1 259 ? 9.718 -0.799 -4.069 1.00 97.88 259 VAL A CA 1
ATOM 1903 C C . VAL A 1 259 ? 9.817 -1.490 -5.438 1.00 97.88 259 VAL A C 1
ATOM 1905 O O . VAL A 1 259 ? 8.986 -2.341 -5.772 1.00 97.88 259 VAL A O 1
ATOM 1908 N N . THR A 1 260 ? 10.827 -1.154 -6.243 1.00 97.69 260 THR A N 1
ATOM 1909 C CA . THR A 1 260 ? 11.073 -1.770 -7.560 1.00 97.69 260 THR A CA 1
ATOM 1910 C C . THR A 1 260 ? 12.521 -2.207 -7.731 1.00 97.69 260 THR A C 1
ATOM 1912 O O . THR A 1 260 ? 13.451 -1.554 -7.265 1.00 97.69 260 THR A O 1
ATOM 1915 N N . GLU A 1 261 ? 12.721 -3.322 -8.422 1.00 96.75 261 GLU A N 1
ATOM 1916 C CA . GLU A 1 261 ? 14.032 -3.846 -8.796 1.00 96.75 261 GLU A CA 1
ATOM 1917 C C . GLU A 1 261 ? 14.333 -3.544 -10.260 1.00 96.75 261 GLU A C 1
ATOM 1919 O O . GLU A 1 261 ? 13.450 -3.637 -11.112 1.00 96.75 261 GLU A O 1
ATOM 1924 N N . LEU A 1 262 ? 15.590 -3.241 -10.581 1.00 96.56 262 LEU A N 1
ATOM 1925 C CA . LEU A 1 262 ? 16.019 -3.153 -11.973 1.00 96.56 262 LEU A CA 1
ATOM 1926 C C . LEU A 1 262 ? 16.429 -4.531 -12.477 1.00 96.56 262 LEU A C 1
ATOM 1928 O O . LEU A 1 262 ? 17.370 -5.148 -11.976 1.00 96.56 262 LEU A O 1
ATOM 1932 N N . LYS A 1 263 ? 15.763 -4.987 -13.531 1.00 97.19 263 LYS A N 1
ATOM 1933 C CA . LYS A 1 263 ? 16.144 -6.198 -14.249 1.00 97.19 263 LYS A CA 1
ATOM 1934 C C . LYS A 1 263 ? 16.734 -5.841 -15.594 1.00 97.19 263 LYS A C 1
ATOM 1936 O O . LYS A 1 263 ? 16.066 -5.241 -16.436 1.00 97.19 263 LYS A O 1
ATOM 1941 N N . THR A 1 264 ? 17.972 -6.266 -15.809 1.00 97.56 264 THR A N 1
ATOM 1942 C CA . THR A 1 264 ? 18.665 -6.076 -17.081 1.00 97.56 264 THR A CA 1
ATOM 1943 C C . THR A 1 264 ? 18.559 -7.324 -17.948 1.00 97.56 264 THR A C 1
ATOM 1945 O O . THR A 1 264 ? 19.005 -8.404 -17.560 1.00 97.56 264 THR A O 1
ATOM 1948 N N . ALA A 1 265 ? 18.008 -7.171 -19.147 1.00 96.31 265 ALA A N 1
ATOM 1949 C CA . ALA A 1 265 ? 17.986 -8.202 -20.174 1.00 96.31 265 ALA A CA 1
ATOM 1950 C C . ALA A 1 265 ? 19.013 -7.880 -21.264 1.00 96.31 265 ALA A C 1
ATOM 1952 O O . ALA A 1 265 ? 19.175 -6.730 -21.663 1.00 96.31 265 ALA A O 1
ATOM 1953 N N . TRP A 1 266 ? 19.697 -8.915 -21.748 1.00 96.69 266 TRP A N 1
ATOM 1954 C CA . TRP A 1 266 ? 20.668 -8.829 -22.835 1.00 96.69 266 TRP A CA 1
ATOM 1955 C C . TRP A 1 266 ? 20.149 -9.666 -23.998 1.00 96.69 266 TRP A C 1
ATOM 1957 O O . TRP A 1 266 ? 20.172 -10.896 -23.942 1.00 96.69 266 TRP A O 1
ATOM 1967 N N . HIS A 1 267 ? 19.644 -9.007 -25.036 1.00 95.88 267 HIS A N 1
ATOM 1968 C CA . HIS A 1 267 ? 19.137 -9.685 -26.223 1.00 95.88 267 HIS A CA 1
ATOM 1969 C C . HIS A 1 267 ? 20.211 -9.692 -27.314 1.00 95.88 267 HIS A C 1
ATOM 1971 O O . HIS A 1 267 ? 20.677 -8.613 -27.679 1.00 95.88 267 HIS A O 1
ATOM 1977 N N . PRO A 1 268 ? 20.634 -10.856 -27.840 1.00 94.81 268 PRO A N 1
ATOM 1978 C CA . PRO A 1 268 ? 21.569 -10.894 -28.958 1.00 94.81 268 PRO A CA 1
ATOM 1979 C C . PRO A 1 268 ? 21.010 -10.105 -30.142 1.00 94.81 268 PRO A C 1
ATOM 1981 O O . PRO A 1 268 ? 19.853 -10.290 -30.518 1.00 94.81 268 PRO A O 1
ATOM 1984 N N . VAL A 1 269 ? 21.827 -9.247 -30.742 1.00 91.56 269 VAL A N 1
ATOM 1985 C CA . VAL A 1 269 ? 21.496 -8.581 -32.004 1.00 91.56 269 VAL A CA 1
ATOM 1986 C C . VAL A 1 269 ? 22.454 -9.076 -33.077 1.00 91.56 269 VAL A C 1
ATOM 1988 O O . VAL A 1 269 ? 23.661 -9.149 -32.857 1.00 91.56 269 VAL A O 1
ATOM 1991 N N . GLY A 1 270 ? 21.906 -9.484 -34.223 1.00 79.56 270 GLY A N 1
ATOM 1992 C CA . GLY A 1 270 ? 22.717 -9.852 -35.380 1.00 79.56 270 GLY A CA 1
ATOM 1993 C C . GLY A 1 270 ? 23.500 -8.635 -35.861 1.00 79.56 270 GLY A C 1
ATOM 1994 O O . GLY A 1 270 ? 22.915 -7.562 -36.005 1.00 79.56 270 GLY A O 1
ATOM 1995 N N . ALA A 1 271 ? 24.808 -8.810 -36.049 1.00 62.12 271 ALA A N 1
ATOM 1996 C CA . ALA A 1 271 ? 25.650 -7.837 -36.739 1.00 62.12 271 ALA A CA 1
ATOM 1997 C C . ALA A 1 271 ? 25.333 -7.812 -38.240 1.00 62.12 271 ALA A C 1
ATOM 1999 O O . ALA A 1 271 ? 25.025 -8.898 -38.788 1.00 62.12 271 ALA A O 1
#

Solvent-accessible surface area (backbone atoms only — not comparable to full-atom values): 13767 Å² total; per-residue (Å²): 133,85,81,79,78,85,83,77,68,69,55,42,32,31,40,48,64,38,82,36,76,29,80,77,69,40,62,50,74,56,98,93,29,45,34,32,28,48,40,67,64,44,50,50,54,27,43,52,26,13,57,71,22,21,63,67,52,47,70,46,53,37,66,58,52,15,51,33,34,38,37,32,20,53,41,41,59,78,38,40,92,74,48,83,55,59,65,69,49,47,52,30,37,30,51,44,24,42,53,26,21,66,40,22,71,43,49,48,78,70,72,24,47,76,49,93,58,101,56,67,41,54,29,33,35,37,64,38,44,57,32,31,32,38,34,35,26,9,54,60,43,30,54,33,16,37,43,48,54,47,33,34,40,45,34,50,25,25,11,33,39,31,36,37,7,66,84,40,36,66,39,39,49,52,48,47,61,31,43,73,72,12,80,56,58,47,3,39,56,18,44,40,34,39,59,58,75,63,49,50,54,49,49,39,63,38,82,83,43,38,31,38,40,39,22,51,85,45,71,70,59,51,55,50,39,52,58,35,23,62,78,71,71,32,43,76,42,79,47,78,49,25,82,47,48,65,63,42,50,72,52,45,64,60,58,28,50,67,51,40,41,78,47,74,48,73,43,81,44,87,130

Mean predicted aligned error: 3.37 Å